Protein AF-A0A1E5R1V7-F1 (afdb_monomer)

Foldseek 3Di:
DDPCQPDDPLRLLVQCLQAQQAFDEPPDDQCQQLHEEEEEAADLVALPLSLLLQLLLVLLRRSYYEYEYAPPSPCSQVVSCVVDVRYRYHNCLLPQDDDLCVPPVRHQAYEPARHRDDLVVDPDNVSNCSNVVSVLVNLVVCQVVLRAYEYEHVSLCLCQPNPVRVVSSLVSQQVRLLRYEYEAEPVSVVSNCVRPVVNQLRGAQHWYFYDDQKTKIWGGHNDNPPPDPDDIDIDIQPPGQPFPDDADNLSSSLRSQLRSSSSSVSSLVVLVVVVVVVVVDDPDDPDDDPPPSDRRPPSGDHDDDSSVSNSSSSNVSVQLLSQLSNVLCVVQPHNRHSVSSSVSSNVSSCVSNPNSHDDD

InterPro domains:
  IPR000631 ATP/ADP-dependent (S)-NAD(P)H-hydrate dehydratase [MF_01965] (13-354)
  IPR000631 ATP/ADP-dependent (S)-NAD(P)H-hydrate dehydratase [PF01256] (37-264)
  IPR000631 ATP/ADP-dependent (S)-NAD(P)H-hydrate dehydratase [PS51383] (13-352)
  IPR000631 ATP/ADP-dependent (S)-NAD(P)H-hydrate dehydratase [cd01171] (43-265)
  IPR017953 Carbohydrate kinase, predicted, conserved site [PS01050] (248-258)
  IPR029056 Ribokinase-like [G3DSA:3.40.1190.20] (14-352)
  IPR029056 Ribokinase-like [SSF53613] (18-265)

Secondary structure (DSSP, 8-state):
--GGGGS-HHHHHHHHHTTTSPPB-TTPPTTTSS-EEEEE--BTTBSHHHHHHHHHHHHHT-SEEEEEE-SSSTTHHHHHHHH-TT-EEEE-TT-TT--THHHHTT-SEEEE-TT---GGGSS-HHHHHHHHHHHHHHHHHHHHTT-EEEE-THHHHHHHT-TTTHHHHHHHHHHHGGGEEE--BHHHHHHHHHH-TTHHHHSTT-EEEEBSSSEEEEEPPS---TT--PPPEEEEE-PPP------TTHHHHHHHHHHHHHHHHHHHHHHHHHHHHTTSS-SS-----------SSTTPPPPSSHHHHHHHHHHHHHHHHHHHHHHHHHHHGGG--HHHHHHTHHHHHHHHH---B---

Mean predicted aligned error: 6.09 Å

Organism: NCBI:txid56408

Nearest PDB structures (foldseek):
  6efw-assembly1_A  TM=7.977E-01  e=7.289E-22  Cryptococcus neoformans H99
  6efx-assembly1_A  TM=8.093E-01  e=2.024E-21  Cryptococcus neoformans H99
  1eq2-assembly1_C  TM=5.558E-01  e=6.939E-01  Escherichia coli
  1eq2-assembly1_A  TM=5.502E-01  e=6.266E-01  Escherichia coli
  1eq2-assembly2_J  TM=5.589E-01  e=1.099E+00  Escherichia coli

Structure (mmCIF, N/CA/C/O backbone):
data_AF-A0A1E5R1V7-F1
#
_entry.id   AF-A0A1E5R1V7-F1
#
loop_
_atom_site.group_PDB
_atom_site.id
_atom_site.type_symbol
_atom_site.label_atom_id
_atom_site.label_alt_id
_atom_site.label_comp_id
_atom_site.label_asym_id
_atom_site.label_entity_id
_atom_site.label_seq_id
_atom_site.pdbx_PDB_ins_code
_atom_site.Cartn_x
_atom_site.Cartn_y
_atom_site.Cartn_z
_atom_site.occupancy
_atom_site.B_iso_or_equiv
_atom_site.auth_seq_id
_atom_site.auth_comp_id
_atom_site.auth_asym_id
_atom_site.auth_atom_id
_atom_site.pdbx_PDB_model_num
ATOM 1 N N . MET A 1 1 ? -0.284 -0.118 24.662 1.00 49.88 1 MET A N 1
ATOM 2 C CA . MET A 1 1 ? -0.895 -1.155 23.793 1.00 49.88 1 MET A CA 1
ATOM 3 C C . MET A 1 1 ? -1.990 -0.503 22.969 1.00 49.88 1 MET A C 1
ATOM 5 O O . MET A 1 1 ? -2.669 0.361 23.509 1.00 49.88 1 MET A O 1
ATOM 9 N N . SER A 1 2 ? -2.154 -0.883 21.697 1.00 63.72 2 SER A N 1
ATOM 10 C CA . SER A 1 2 ? -3.246 -0.357 20.864 1.00 63.72 2 SER A CA 1
ATOM 11 C C . SER A 1 2 ? -4.613 -0.671 21.481 1.00 63.72 2 SER A C 1
ATOM 13 O O . SER A 1 2 ? -4.783 -1.751 22.047 1.00 63.72 2 SER A O 1
ATOM 15 N N . ARG A 1 3 ? -5.610 0.215 21.335 1.00 76.06 3 ARG A N 1
ATOM 16 C CA . ARG A 1 3 ? -7.016 -0.093 21.675 1.00 76.06 3 ARG A CA 1
ATOM 17 C C . ARG A 1 3 ? -7.468 -1.405 21.025 1.00 76.06 3 ARG A C 1
ATOM 19 O O . ARG A 1 3 ? -8.181 -2.190 21.649 1.00 76.06 3 ARG A O 1
ATOM 26 N N . PHE A 1 4 ? -6.994 -1.661 19.806 1.00 84.00 4 PHE A N 1
ATOM 27 C CA . PHE A 1 4 ? -7.286 -2.874 19.052 1.00 84.00 4 PHE A CA 1
ATOM 28 C C . PHE A 1 4 ? -6.710 -4.151 19.661 1.00 84.00 4 PHE A C 1
ATOM 30 O O . PHE A 1 4 ? -7.238 -5.220 19.393 1.00 84.00 4 PHE A O 1
ATOM 37 N N . ALA A 1 5 ? -5.706 -4.063 20.539 1.00 80.19 5 ALA A N 1
ATOM 38 C CA . ALA A 1 5 ? -5.134 -5.235 21.206 1.00 80.19 5 ALA A CA 1
ATOM 39 C C . ALA A 1 5 ? -6.123 -5.937 22.158 1.00 80.19 5 ALA A C 1
ATOM 41 O O . ALA A 1 5 ? -5.870 -7.059 22.580 1.00 80.19 5 ALA A O 1
ATOM 42 N N . LYS A 1 6 ? -7.235 -5.277 22.513 1.00 87.62 6 LYS A N 1
ATOM 43 C CA . LYS A 1 6 ? -8.315 -5.865 23.320 1.00 87.62 6 LYS A CA 1
ATOM 44 C C . LYS A 1 6 ? -9.310 -6.679 22.493 1.00 87.62 6 LYS A C 1
ATOM 46 O O . LYS A 1 6 ? -10.077 -7.435 23.075 1.00 87.62 6 LYS A O 1
ATOM 51 N N . TYR A 1 7 ? -9.328 -6.485 21.177 1.00 90.75 7 TYR A N 1
ATOM 52 C CA . TYR A 1 7 ? -10.252 -7.165 20.283 1.00 90.75 7 TYR A CA 1
ATOM 53 C C . TYR A 1 7 ? -9.644 -8.490 19.826 1.00 90.75 7 TYR A C 1
ATOM 55 O O . TYR A 1 7 ? -8.456 -8.587 19.514 1.00 90.75 7 TYR A O 1
ATOM 63 N N . THR A 1 8 ? -10.481 -9.513 19.761 1.00 94.25 8 THR A N 1
ATOM 64 C CA . THR A 1 8 ? -10.161 -10.779 19.110 1.00 94.25 8 THR A CA 1
ATOM 65 C C . THR A 1 8 ? -10.054 -10.597 17.597 1.00 94.25 8 THR A C 1
ATOM 67 O O . THR A 1 8 ? -10.547 -9.624 17.022 1.00 94.25 8 THR A O 1
ATOM 70 N N . HIS A 1 9 ? -9.451 -11.581 16.927 1.00 94.38 9 HIS A N 1
ATOM 71 C CA . HIS A 1 9 ? -9.381 -11.616 15.468 1.00 94.38 9 HIS A CA 1
ATOM 72 C C . HIS A 1 9 ? -10.759 -11.416 14.812 1.00 94.38 9 HIS A C 1
ATOM 74 O O . HIS A 1 9 ? -10.921 -10.545 13.958 1.00 94.38 9 HIS A O 1
ATOM 80 N N . LEU A 1 10 ? -11.767 -12.172 15.262 1.00 94.44 10 LEU A N 1
ATOM 81 C CA . LEU A 1 10 ? -13.121 -12.107 14.712 1.00 94.44 10 LEU A CA 1
ATOM 82 C C . LEU A 1 10 ? -13.758 -10.727 14.916 1.00 94.44 10 LEU A C 1
ATOM 84 O O . LEU A 1 10 ? -14.391 -10.204 14.001 1.00 94.44 10 LEU A O 1
ATOM 88 N N . GLU A 1 11 ? -13.569 -10.112 16.084 1.00 95.44 11 GLU A N 1
ATOM 89 C CA . GLU A 1 11 ? -14.118 -8.780 16.347 1.00 95.44 11 GLU A CA 1
ATOM 90 C C . GLU A 1 11 ? -13.446 -7.696 15.495 1.00 95.44 11 GLU A C 1
ATOM 92 O O . GLU A 1 11 ? -14.125 -6.763 15.070 1.00 95.44 11 GLU A O 1
ATOM 97 N N . LEU A 1 12 ? -12.146 -7.817 15.194 1.00 95.88 12 LEU A N 1
ATOM 98 C CA . LEU A 1 12 ? -11.458 -6.908 14.269 1.00 95.88 12 LEU A CA 1
ATOM 99 C C . LEU A 1 12 ? -12.007 -7.036 12.843 1.00 95.88 12 LEU A C 1
ATOM 101 O O . LEU A 1 12 ? -12.276 -6.020 12.203 1.00 95.88 12 LEU A O 1
ATOM 105 N N . ILE A 1 13 ? -12.240 -8.261 12.361 1.00 96.06 13 ILE A N 1
ATOM 106 C CA . ILE A 1 13 ? -12.860 -8.493 11.047 1.00 96.06 13 ILE A CA 1
ATOM 107 C C . ILE A 1 13 ? -14.276 -7.903 10.998 1.00 96.06 13 ILE A C 1
ATOM 109 O O . ILE A 1 13 ? -14.590 -7.128 10.095 1.00 96.06 13 ILE A O 1
ATOM 113 N N . GLN A 1 14 ? -15.114 -8.181 12.000 1.00 94.69 14 GLN A N 1
ATOM 114 C CA . GLN A 1 14 ? -16.471 -7.626 12.077 1.00 94.69 14 GLN A CA 1
ATOM 115 C C . GLN A 1 14 ? -16.476 -6.098 12.185 1.00 94.69 14 GLN A C 1
ATOM 117 O O . GLN A 1 14 ? -17.352 -5.432 11.628 1.00 94.69 14 GLN A O 1
ATOM 122 N N . LEU A 1 15 ? -15.510 -5.524 12.905 1.00 95.44 15 LEU A N 1
ATOM 123 C CA . LEU A 1 15 ? -15.355 -4.080 12.991 1.00 95.44 15 LEU A CA 1
ATOM 124 C C . LEU A 1 15 ? -15.005 -3.496 11.625 1.00 95.44 15 LEU A C 1
ATOM 126 O O . LEU A 1 15 ? -15.635 -2.523 11.223 1.00 95.44 15 LEU A O 1
ATOM 130 N N . ALA A 1 16 ? -14.066 -4.096 10.892 1.00 95.75 16 ALA A N 1
ATOM 131 C CA . ALA A 1 16 ? -13.691 -3.646 9.555 1.00 95.75 16 ALA A CA 1
ATOM 132 C C . ALA A 1 16 ? -14.864 -3.720 8.571 1.00 95.75 16 ALA A C 1
ATOM 134 O O . ALA A 1 16 ? -15.112 -2.756 7.847 1.00 95.75 16 ALA A O 1
ATOM 135 N N . GLN A 1 17 ? -15.634 -4.811 8.606 1.00 94.38 17 GLN A N 1
ATOM 136 C CA . GLN A 1 17 ? -16.826 -4.984 7.774 1.00 94.38 17 GLN A CA 1
ATOM 137 C C . GLN A 1 17 ? -17.870 -3.881 8.002 1.00 94.38 17 GLN A C 1
ATOM 139 O O . GLN A 1 17 ? -18.536 -3.462 7.068 1.00 94.38 17 GLN A O 1
ATOM 144 N N . LYS A 1 18 ? -18.001 -3.384 9.238 1.00 93.44 18 LYS A N 1
ATOM 145 C CA . LYS A 1 18 ? -18.970 -2.335 9.600 1.00 93.44 18 LYS A CA 1
ATOM 146 C C . LYS A 1 18 ? -18.443 -0.905 9.442 1.00 93.44 18 LYS A C 1
ATOM 148 O O . LYS A 1 18 ? -19.199 0.027 9.699 1.00 93.44 18 LYS A O 1
ATOM 153 N N . THR A 1 19 ? -17.161 -0.721 9.123 1.00 93.31 19 THR A N 1
ATOM 154 C CA . THR A 1 19 ? -16.492 0.597 9.176 1.00 93.31 19 THR A CA 1
ATOM 155 C C . THR A 1 19 ? -15.772 0.979 7.885 1.00 93.31 19 THR A C 1
ATOM 157 O O . THR A 1 19 ? -15.782 2.151 7.527 1.00 93.31 19 THR A O 1
ATOM 160 N N . ILE A 1 20 ? -15.119 0.027 7.208 1.00 94.25 20 ILE A N 1
ATOM 161 C CA . ILE A 1 20 ? -14.172 0.304 6.114 1.00 94.25 20 ILE A CA 1
ATOM 162 C C . ILE A 1 20 ? -14.543 -0.422 4.825 1.00 94.25 20 ILE A C 1
ATOM 164 O O . ILE A 1 20 ? -14.290 0.122 3.757 1.00 94.25 20 ILE A O 1
ATOM 168 N N . ILE A 1 21 ? -15.092 -1.638 4.906 1.00 94.31 21 ILE A N 1
ATOM 169 C CA . ILE A 1 21 ? -15.404 -2.440 3.717 1.00 94.31 21 ILE A CA 1
ATOM 170 C C . ILE A 1 21 ? -16.704 -1.928 3.087 1.00 94.31 21 ILE A C 1
ATOM 172 O O . ILE A 1 21 ? -17.766 -2.192 3.650 1.00 94.31 21 ILE A O 1
ATOM 176 N N . PRO A 1 22 ? -16.658 -1.206 1.952 1.00 89.38 22 PRO A N 1
ATOM 177 C CA . PRO A 1 22 ? -17.865 -0.636 1.380 1.00 89.38 22 PRO A CA 1
ATOM 178 C C . PRO A 1 22 ? -18.803 -1.751 0.893 1.00 89.38 22 PRO A C 1
ATOM 180 O O . PRO A 1 22 ? -18.335 -2.749 0.331 1.00 89.38 22 PRO A O 1
ATOM 183 N N . PRO A 1 23 ? -20.124 -1.597 1.073 1.00 88.88 23 PRO A N 1
ATOM 184 C CA . PRO A 1 23 ? -21.071 -2.554 0.541 1.00 88.88 23 PRO A CA 1
ATOM 185 C C . PRO A 1 23 ? -21.172 -2.439 -0.980 1.00 88.88 23 PRO A C 1
ATOM 187 O O . PRO A 1 23 ? -21.057 -1.352 -1.556 1.00 88.88 23 PRO A O 1
ATOM 190 N N . LEU A 1 24 ? -21.450 -3.564 -1.634 1.00 88.00 24 LEU A N 1
ATOM 191 C CA . LEU A 1 24 ? -21.836 -3.572 -3.041 1.00 88.00 24 LEU A CA 1
ATOM 192 C C . LEU A 1 24 ? -23.320 -3.210 -3.136 1.00 88.00 24 LEU A C 1
ATOM 194 O O . LEU A 1 24 ? -24.162 -3.864 -2.526 1.00 88.00 24 LEU A O 1
ATOM 198 N N . SER A 1 25 ? -23.633 -2.155 -3.885 1.00 87.44 25 SER A N 1
ATOM 199 C CA . SER A 1 25 ? -24.985 -1.599 -3.988 1.00 87.44 25 SER A CA 1
ATOM 200 C C . SER A 1 25 ? -25.206 -1.029 -5.386 1.00 87.44 25 SER A C 1
ATOM 202 O O . SER A 1 25 ? -24.310 -0.386 -5.939 1.00 87.44 25 SER A O 1
ATOM 204 N N . SER A 1 26 ? -26.407 -1.213 -5.938 1.00 85.69 26 SER A N 1
ATOM 205 C CA . SER A 1 26 ? -26.841 -0.644 -7.229 1.00 85.69 26 SER A CA 1
ATOM 206 C C . SER A 1 26 ? -26.817 0.893 -7.241 1.00 85.69 26 SER A C 1
ATOM 208 O O . SER A 1 26 ? -26.775 1.520 -8.299 1.00 85.69 26 SER A O 1
ATOM 210 N N . ARG A 1 27 ? -26.806 1.499 -6.048 1.00 86.12 27 ARG A N 1
ATOM 211 C CA . ARG A 1 27 ? -26.793 2.945 -5.806 1.00 86.12 27 ARG A CA 1
ATOM 212 C C . ARG A 1 27 ? -25.459 3.614 -6.125 1.00 86.12 27 ARG A C 1
ATOM 214 O O . ARG A 1 27 ? -25.426 4.823 -6.352 1.00 86.12 27 ARG A O 1
ATOM 221 N N . TYR A 1 28 ? -24.361 2.860 -6.119 1.00 86.88 28 TYR A N 1
ATOM 222 C CA . TYR A 1 28 ? -23.028 3.418 -6.315 1.00 86.88 28 TYR A CA 1
ATOM 223 C C . TYR A 1 28 ? -22.569 3.292 -7.765 1.00 86.88 28 TYR A C 1
ATOM 225 O O . TYR A 1 28 ? -22.773 2.272 -8.420 1.00 86.88 28 TYR A O 1
ATOM 233 N N . HIS A 1 29 ? -21.898 4.330 -8.262 1.00 86.25 29 HIS A N 1
ATOM 234 C CA . HIS A 1 29 ? -21.271 4.306 -9.581 1.00 86.25 29 HIS A CA 1
ATOM 235 C C . HIS A 1 29 ? -19.759 4.072 -9.492 1.00 86.25 29 HIS A C 1
ATOM 237 O O . HIS A 1 29 ? -19.126 4.186 -8.442 1.00 86.25 29 HIS A O 1
ATOM 243 N N . LYS A 1 30 ? -19.162 3.767 -10.646 1.00 87.31 30 LYS A N 1
ATOM 244 C CA . LYS A 1 30 ? -17.741 3.451 -10.788 1.00 87.31 30 LYS A CA 1
ATOM 245 C C . LYS A 1 30 ? -16.828 4.527 -10.182 1.00 87.31 30 LYS A C 1
ATOM 247 O O . LYS A 1 30 ? -16.820 5.683 -10.611 1.00 87.31 30 LYS A O 1
ATOM 252 N N . GLY A 1 31 ? -15.983 4.113 -9.245 1.00 83.62 31 GLY A N 1
ATOM 253 C CA . GLY A 1 31 ? -15.013 4.955 -8.554 1.00 83.62 31 GLY A CA 1
ATOM 254 C C . GLY A 1 31 ? -15.589 5.735 -7.373 1.00 83.62 31 GLY A C 1
ATOM 255 O O . GLY A 1 31 ? -14.849 6.534 -6.802 1.00 83.62 31 GLY A O 1
ATOM 256 N N . GLN A 1 32 ? -16.865 5.534 -7.020 1.00 84.94 32 GLN A N 1
ATOM 257 C CA . GLN A 1 32 ? -17.514 6.210 -5.894 1.00 84.94 32 GLN A CA 1
ATOM 258 C C . GLN A 1 32 ? -17.185 5.544 -4.556 1.00 84.94 32 GLN A C 1
ATOM 260 O O . GLN A 1 32 ? -16.818 6.249 -3.624 1.00 84.94 32 GLN A O 1
ATOM 265 N N . VAL A 1 33 ? -17.296 4.212 -4.462 1.00 85.44 33 VAL A N 1
ATOM 266 C CA . VAL A 1 33 ? -17.058 3.460 -3.211 1.00 85.44 33 VAL A CA 1
ATOM 267 C C . VAL A 1 33 ? -15.900 2.477 -3.311 1.00 85.44 33 VAL A C 1
ATOM 269 O O . VAL A 1 33 ? -15.092 2.421 -2.390 1.00 85.44 33 VAL A O 1
ATOM 272 N N . GLY A 1 34 ? -15.738 1.781 -4.444 1.00 86.19 34 GLY A N 1
ATOM 273 C CA . GLY A 1 34 ? -14.578 0.916 -4.685 1.00 86.19 34 GLY A CA 1
ATOM 274 C C . GLY A 1 34 ? -13.292 1.719 -4.899 1.00 86.19 34 GLY A C 1
ATOM 275 O O . GLY A 1 34 ? -12.183 1.201 -4.785 1.00 86.19 34 GLY A O 1
ATOM 276 N N . GLY A 1 35 ? -13.420 3.023 -5.139 1.00 92.94 35 GLY A N 1
ATOM 277 C CA . GLY A 1 35 ? -12.314 3.964 -5.138 1.00 92.94 35 GLY A CA 1
ATOM 278 C C . GLY A 1 35 ? -11.383 3.841 -6.335 1.00 92.94 35 GLY A C 1
ATOM 279 O O . GLY A 1 35 ? -11.650 3.168 -7.326 1.00 92.94 35 GLY A O 1
ATOM 280 N N . ARG A 1 36 ? -10.283 4.587 -6.264 1.00 97.75 36 ARG A N 1
ATOM 281 C CA . ARG A 1 36 ? -9.349 4.783 -7.372 1.00 97.75 36 ARG A CA 1
ATOM 282 C C . ARG A 1 36 ? -7.946 4.790 -6.798 1.00 97.75 36 ARG A C 1
ATOM 284 O O . ARG A 1 36 ? -7.655 5.649 -5.963 1.00 97.75 36 ARG A O 1
ATOM 291 N N . VAL A 1 37 ? -7.119 3.845 -7.219 1.00 98.56 37 VAL A N 1
ATOM 292 C CA . VAL A 1 37 ? -5.767 3.653 -6.684 1.00 98.56 37 VAL A CA 1
ATOM 293 C C . VAL A 1 37 ? -4.746 3.885 -7.789 1.00 98.56 37 VAL A C 1
ATOM 295 O O . VAL A 1 37 ? -4.955 3.471 -8.928 1.00 98.56 37 VAL A O 1
ATOM 298 N N . CYS A 1 38 ? -3.640 4.552 -7.470 1.00 98.62 38 CYS A N 1
ATOM 299 C CA . CYS A 1 38 ? -2.524 4.736 -8.397 1.00 98.62 38 CYS A CA 1
ATOM 300 C C . CYS A 1 38 ? -1.272 4.027 -7.877 1.00 98.62 38 CYS A C 1
ATOM 302 O O . CYS A 1 38 ? -0.895 4.202 -6.724 1.00 98.62 38 CYS A O 1
ATOM 304 N N . VAL A 1 39 ? -0.603 3.246 -8.718 1.00 98.75 39 VAL A N 1
ATOM 305 C CA . VAL A 1 39 ? 0.693 2.637 -8.408 1.00 98.75 39 VAL A CA 1
ATOM 306 C C . VAL A 1 39 ? 1.779 3.378 -9.172 1.00 98.75 39 VAL A C 1
ATOM 308 O O . VAL A 1 39 ? 1.754 3.424 -10.396 1.00 98.75 39 VAL A O 1
ATOM 311 N N . VAL A 1 40 ? 2.740 3.945 -8.449 1.00 98.38 40 VAL A N 1
ATOM 312 C CA . VAL A 1 40 ? 3.906 4.647 -8.987 1.00 98.38 40 VAL A CA 1
ATOM 313 C C . VAL A 1 40 ? 5.128 3.763 -8.806 1.00 98.38 40 VAL A C 1
ATOM 315 O O . VAL A 1 40 ? 5.575 3.491 -7.686 1.00 98.38 40 VAL A O 1
ATOM 318 N N . GLY A 1 41 ? 5.681 3.309 -9.920 1.00 95.69 41 GLY A N 1
ATOM 319 C CA . GLY A 1 41 ? 6.810 2.400 -9.906 1.00 95.69 41 GLY A CA 1
ATOM 320 C C . GLY A 1 41 ? 7.163 1.916 -11.298 1.00 95.69 41 GLY A C 1
ATOM 321 O O . GLY A 1 41 ? 6.795 2.515 -12.306 1.00 95.69 41 GLY A O 1
ATOM 322 N N . GLY A 1 42 ? 7.876 0.803 -11.343 1.00 92.75 42 GLY A N 1
ATOM 323 C CA . GLY A 1 42 ? 8.426 0.281 -12.579 1.00 92.75 42 GLY A CA 1
ATOM 324 C C . GLY A 1 42 ? 9.659 1.033 -13.061 1.00 92.75 42 GLY A C 1
ATOM 325 O O . GLY A 1 42 ? 9.772 2.256 -12.983 1.00 92.75 42 GLY A O 1
ATOM 326 N N . SER A 1 43 ? 10.588 0.240 -13.567 1.00 89.31 43 SER A N 1
ATOM 327 C CA . SER A 1 43 ? 11.855 0.671 -14.137 1.00 89.31 43 SER A CA 1
ATOM 328 C C . SER A 1 43 ? 12.234 -0.297 -15.248 1.00 89.31 43 SER A C 1
ATOM 330 O O . SER A 1 43 ? 11.653 -1.384 -15.353 1.00 89.31 43 SER A O 1
ATOM 332 N N . PHE A 1 44 ? 13.265 0.040 -16.017 1.00 82.06 44 PHE A N 1
ATOM 333 C CA . PHE A 1 44 ? 13.812 -0.827 -17.060 1.00 82.06 44 PHE A CA 1
ATOM 334 C C . PHE A 1 44 ? 14.037 -2.280 -16.600 1.00 82.06 44 PHE A C 1
ATOM 336 O O . PHE A 1 44 ? 13.773 -3.220 -17.344 1.00 82.06 44 PHE A O 1
ATOM 343 N N . LYS A 1 45 ? 14.494 -2.481 -15.355 1.00 83.44 45 LYS A N 1
ATOM 344 C CA . LYS A 1 45 ? 14.788 -3.818 -14.808 1.00 83.44 45 LYS A CA 1
ATOM 345 C C . LYS A 1 45 ? 13.574 -4.504 -14.176 1.00 83.44 45 LYS A C 1
ATOM 347 O O . LYS A 1 45 ? 13.577 -5.726 -14.040 1.00 83.44 45 LYS A O 1
ATOM 352 N N . PHE A 1 46 ? 12.559 -3.749 -13.752 1.00 89.06 46 PHE A N 1
ATOM 353 C CA . PHE A 1 46 ? 11.510 -4.251 -12.864 1.00 89.06 46 PHE A CA 1
ATOM 354 C C . PHE A 1 46 ? 10.107 -3.892 -13.365 1.00 89.06 46 PHE A C 1
ATOM 356 O O . PHE A 1 46 ? 9.485 -2.944 -12.896 1.00 89.06 46 PHE A O 1
ATOM 363 N N . CYS A 1 47 ? 9.567 -4.705 -14.276 1.00 91.44 47 CYS A N 1
ATOM 364 C CA . CYS A 1 47 ? 8.179 -4.587 -14.743 1.00 91.44 47 CYS A CA 1
ATOM 365 C C . CYS A 1 47 ? 7.177 -5.427 -13.924 1.00 91.44 47 CYS A C 1
ATOM 367 O O . CYS A 1 47 ? 6.000 -5.090 -13.854 1.00 91.44 47 CYS A O 1
ATOM 369 N N . GLY A 1 48 ? 7.626 -6.512 -13.280 1.00 95.06 48 GLY A N 1
ATOM 370 C CA . GLY A 1 48 ? 6.739 -7.430 -12.553 1.00 95.06 48 GLY A CA 1
ATOM 371 C C . GLY A 1 48 ? 6.172 -6.847 -11.256 1.00 95.06 48 GLY A C 1
ATOM 372 O O . GLY A 1 48 ? 4.969 -6.911 -11.031 1.00 95.06 48 GLY A O 1
ATOM 373 N N . ALA A 1 49 ? 7.022 -6.241 -10.423 1.00 96.88 49 ALA A N 1
ATOM 374 C CA . ALA A 1 49 ? 6.623 -5.665 -9.134 1.00 96.88 49 ALA A CA 1
ATOM 375 C C . ALA A 1 49 ? 5.481 -4.626 -9.231 1.00 96.88 49 ALA A C 1
ATOM 377 O O . ALA A 1 49 ? 4.458 -4.815 -8.566 1.00 96.88 49 ALA A O 1
ATOM 378 N N . PRO A 1 50 ? 5.564 -3.577 -10.084 1.00 97.31 50 PRO A N 1
ATOM 379 C CA . PRO A 1 50 ? 4.461 -2.621 -10.217 1.00 97.31 50 PRO A CA 1
ATOM 380 C C . PRO A 1 50 ? 3.187 -3.276 -10.764 1.00 97.31 50 PRO A C 1
ATOM 382 O O . PRO A 1 50 ? 2.092 -2.908 -10.342 1.00 97.31 50 PRO A O 1
ATOM 385 N N . PHE A 1 51 ? 3.308 -4.276 -11.648 1.00 97.75 51 PHE A N 1
ATOM 386 C CA . PHE A 1 51 ? 2.159 -5.041 -12.129 1.00 97.75 51 PHE A CA 1
ATOM 387 C C . PHE A 1 51 ? 1.485 -5.823 -10.999 1.00 97.75 51 PHE A C 1
ATOM 389 O O . PHE A 1 51 ? 0.271 -5.738 -10.866 1.00 97.75 51 PHE A O 1
ATOM 396 N N . PHE A 1 52 ? 2.228 -6.557 -10.166 1.00 98.31 52 PHE A N 1
ATOM 397 C CA . PHE A 1 52 ? 1.626 -7.347 -9.086 1.00 98.31 52 PHE A CA 1
ATOM 398 C C . PHE A 1 52 ? 0.930 -6.476 -8.040 1.00 98.31 52 PHE A C 1
ATOM 400 O O . PHE A 1 52 ? -0.160 -6.837 -7.589 1.00 98.31 52 PHE A O 1
ATOM 407 N N . ALA A 1 53 ? 1.500 -5.311 -7.718 1.00 98.56 53 ALA A N 1
ATOM 408 C CA . ALA A 1 53 ? 0.858 -4.334 -6.845 1.00 98.56 53 ALA A CA 1
ATOM 409 C C . ALA A 1 53 ? -0.443 -3.792 -7.459 1.00 98.56 53 ALA A C 1
ATOM 411 O O . ALA A 1 53 ? -1.484 -3.819 -6.806 1.00 98.56 53 ALA A O 1
ATOM 412 N N . ALA A 1 54 ? -0.411 -3.370 -8.726 1.00 98.38 54 ALA A N 1
ATOM 413 C CA . ALA A 1 54 ? -1.585 -2.848 -9.429 1.00 98.38 54 ALA A CA 1
ATOM 414 C C . ALA A 1 54 ? -2.647 -3.930 -9.709 1.00 98.38 54 ALA A C 1
ATOM 416 O O . ALA A 1 54 ? -3.844 -3.679 -9.690 1.00 98.38 54 ALA A O 1
ATOM 417 N N . ASN A 1 55 ? -2.242 -5.173 -9.941 1.00 98.25 55 ASN A N 1
ATOM 418 C CA . ASN A 1 55 ? -3.181 -6.274 -10.107 1.00 98.25 55 ASN A CA 1
ATOM 419 C C . ASN A 1 55 ? -3.856 -6.631 -8.776 1.00 98.25 55 ASN A C 1
ATOM 421 O O . ASN A 1 55 ? -5.050 -6.916 -8.739 1.00 98.25 55 ASN A O 1
ATOM 425 N N . ALA A 1 56 ? -3.111 -6.564 -7.669 1.00 98.44 56 ALA A N 1
ATOM 426 C CA . ALA A 1 56 ? -3.660 -6.791 -6.340 1.00 98.44 56 ALA A CA 1
ATOM 427 C C . ALA A 1 56 ? -4.721 -5.753 -5.960 1.00 98.44 56 ALA A C 1
ATOM 429 O O . ALA A 1 56 ? -5.706 -6.132 -5.338 1.00 98.44 56 ALA A O 1
ATOM 430 N N . THR A 1 57 ? -4.579 -4.483 -6.364 1.00 98.38 57 THR A N 1
ATOM 431 C CA . THR A 1 57 ? -5.596 -3.460 -6.064 1.00 98.38 57 THR A CA 1
ATOM 432 C C . THR A 1 57 ? -6.944 -3.790 -6.701 1.00 98.38 57 THR A C 1
ATOM 434 O O . THR A 1 57 ? -7.978 -3.728 -6.039 1.00 98.38 57 THR A O 1
ATOM 437 N N . MET A 1 58 ? -6.940 -4.205 -7.971 1.00 97.12 58 MET A N 1
ATOM 438 C CA . MET A 1 58 ? -8.154 -4.612 -8.684 1.00 97.12 58 MET A CA 1
ATOM 439 C C . MET A 1 58 ? -8.772 -5.865 -8.059 1.00 97.12 58 MET A C 1
ATOM 441 O O . MET A 1 58 ? -9.969 -5.897 -7.797 1.00 97.12 58 MET A O 1
ATOM 445 N N . LEU A 1 59 ? -7.952 -6.881 -7.769 1.00 97.38 59 LEU A N 1
ATOM 446 C CA . LEU A 1 59 ? -8.414 -8.148 -7.191 1.00 97.38 59 LEU A CA 1
ATOM 447 C C . LEU A 1 59 ? -8.937 -8.003 -5.757 1.00 97.38 59 LEU A C 1
ATOM 449 O O . LEU A 1 59 ? -9.767 -8.805 -5.337 1.00 97.38 59 LEU A O 1
ATOM 453 N N . TYR A 1 60 ? -8.463 -6.998 -5.019 1.00 97.44 60 TYR A N 1
ATOM 454 C CA . TYR A 1 60 ? -8.959 -6.665 -3.684 1.00 97.44 60 TYR A CA 1
ATOM 455 C C . TYR A 1 60 ? -10.272 -5.866 -3.712 1.00 97.44 60 TYR A C 1
ATOM 457 O O . TYR A 1 60 ? -10.965 -5.813 -2.702 1.00 97.44 60 TYR A O 1
ATOM 465 N N . GLY A 1 61 ? -10.625 -5.253 -4.851 1.00 95.31 61 GLY A N 1
ATOM 466 C CA . GLY A 1 61 ? -11.901 -4.553 -5.035 1.00 95.31 61 GLY A CA 1
ATOM 467 C C . GLY A 1 61 ? -11.800 -3.065 -5.381 1.00 95.31 61 GLY A C 1
ATOM 468 O O . GLY A 1 61 ? -12.757 -2.329 -5.152 1.00 95.31 61 GLY A O 1
ATOM 469 N N . SER A 1 62 ? -10.666 -2.585 -5.905 1.00 96.94 62 SER A N 1
ATOM 470 C CA . SER A 1 62 ? -10.601 -1.223 -6.446 1.00 96.94 62 SER A CA 1
ATOM 471 C C . SER A 1 62 ? -11.346 -1.105 -7.780 1.00 96.94 62 SER A C 1
ATOM 473 O O . SER A 1 62 ? -11.082 -1.882 -8.697 1.00 96.94 62 SER A O 1
ATOM 475 N N . ASP A 1 63 ? -12.200 -0.084 -7.936 1.00 96.62 63 ASP A N 1
ATOM 476 C CA . ASP A 1 63 ? -12.950 0.139 -9.188 1.00 96.62 63 ASP A CA 1
ATOM 477 C C . ASP A 1 63 ? -12.046 0.553 -10.358 1.00 96.62 63 ASP A C 1
ATOM 479 O O . ASP A 1 63 ? -12.340 0.284 -11.527 1.00 96.62 63 ASP A O 1
ATOM 483 N N . LEU A 1 64 ? -10.980 1.299 -10.055 1.00 96.81 64 LEU A N 1
ATOM 484 C CA . LEU A 1 64 ? -10.077 1.881 -11.038 1.00 96.81 64 LEU A CA 1
ATOM 485 C C . LEU A 1 64 ? -8.645 1.854 -10.529 1.00 96.81 64 LEU A C 1
ATOM 487 O O . LEU A 1 64 ? -8.334 2.419 -9.483 1.00 96.81 64 LEU A O 1
ATOM 491 N N . THR A 1 65 ? -7.761 1.264 -11.327 1.00 97.69 65 THR A N 1
ATOM 492 C CA . THR A 1 65 ? -6.334 1.217 -11.024 1.00 97.69 65 THR A CA 1
ATOM 493 C C . THR A 1 65 ? -5.523 1.885 -12.123 1.00 97.69 65 THR A C 1
ATOM 495 O O . THR A 1 65 ? -5.598 1.515 -13.297 1.00 97.69 65 THR A O 1
ATOM 498 N N . TYR A 1 66 ? -4.731 2.869 -11.714 1.00 97.75 66 TYR A N 1
ATOM 499 C CA . TYR A 1 66 ? -3.747 3.551 -12.541 1.00 97.75 66 TYR A CA 1
ATOM 500 C C . TYR A 1 66 ? -2.356 3.009 -12.227 1.00 97.75 66 TYR A C 1
ATOM 502 O O . TYR A 1 66 ? -2.049 2.709 -11.074 1.00 97.75 66 TYR A O 1
ATOM 510 N N . LEU A 1 67 ? -1.498 2.919 -13.238 1.00 97.69 67 LEU A N 1
ATOM 511 C CA . LEU A 1 67 ? -0.091 2.572 -13.069 1.00 97.69 67 LEU A CA 1
ATOM 512 C C . LEU A 1 67 ? 0.754 3.642 -13.754 1.00 97.69 67 LEU A C 1
ATOM 514 O O . LEU A 1 67 ? 0.759 3.744 -14.978 1.00 97.69 67 LEU A O 1
ATOM 518 N N . VAL A 1 68 ? 1.450 4.449 -12.962 1.00 96.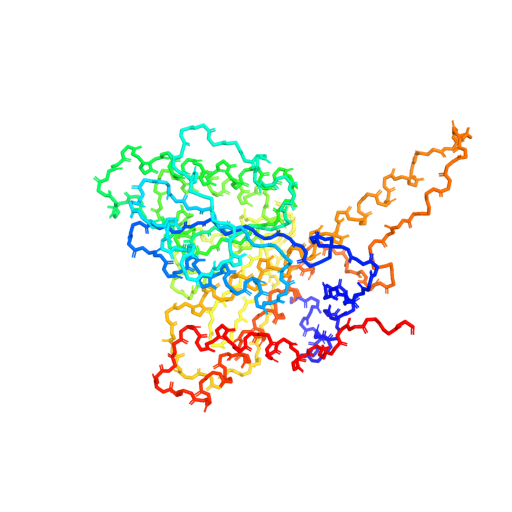81 68 VAL A N 1
ATOM 519 C CA . VAL A 1 68 ? 2.388 5.461 -13.439 1.00 96.81 68 VAL A CA 1
ATOM 520 C C . VAL A 1 68 ? 3.788 4.870 -13.460 1.00 96.81 68 VAL A C 1
ATOM 522 O O . VAL A 1 68 ? 4.315 4.464 -12.423 1.00 96.81 68 VAL A O 1
ATOM 525 N N . CYS A 1 69 ? 4.388 4.841 -14.645 1.00 94.25 69 CYS A N 1
ATOM 526 C CA . CYS A 1 69 ? 5.730 4.316 -14.860 1.00 94.25 69 CYS A CA 1
ATOM 527 C C . CYS A 1 69 ? 6.608 5.303 -15.629 1.00 94.25 69 CYS A C 1
ATOM 529 O O . CYS A 1 69 ? 6.132 6.320 -16.141 1.00 94.25 69 CYS A O 1
ATOM 531 N N . SER A 1 70 ? 7.902 5.002 -15.705 1.00 87.75 70 SER A N 1
ATOM 532 C CA . SER A 1 70 ? 8.840 5.740 -16.552 1.00 87.75 70 SER A CA 1
ATOM 533 C C . SER A 1 70 ? 8.466 5.591 -18.032 1.00 87.75 70 SER A C 1
ATOM 535 O O . SER A 1 70 ? 8.175 4.490 -18.500 1.00 87.75 70 SER A O 1
ATOM 537 N N . ASP A 1 71 ? 8.480 6.703 -18.763 1.00 77.31 71 ASP A N 1
ATOM 538 C CA . ASP A 1 71 ? 8.316 6.800 -20.220 1.00 77.31 71 ASP A CA 1
ATOM 539 C C . ASP A 1 71 ? 9.595 6.501 -21.001 1.00 77.31 71 ASP A C 1
ATOM 541 O O . ASP A 1 71 ? 9.544 6.191 -22.190 1.00 77.31 71 ASP A O 1
ATOM 545 N N . LYS A 1 72 ? 10.746 6.562 -20.329 1.00 70.50 72 LYS A N 1
ATOM 546 C CA . LYS A 1 72 ? 12.065 6.391 -20.950 1.00 70.50 72 LYS A CA 1
ATOM 547 C C . LYS A 1 72 ? 12.608 4.970 -20.878 1.00 70.50 72 LYS A C 1
ATOM 549 O O . LYS A 1 72 ? 13.578 4.650 -21.559 1.00 70.50 72 LYS A O 1
ATOM 554 N N . ASP A 1 73 ? 11.972 4.112 -20.091 1.00 67.19 73 ASP A N 1
ATOM 555 C CA . ASP A 1 73 ? 12.287 2.691 -20.069 1.00 67.19 73 ASP A CA 1
ATOM 556 C C . ASP A 1 73 ? 11.572 2.038 -21.252 1.00 67.19 73 ASP A C 1
ATOM 558 O O . ASP A 1 73 ? 10.365 1.785 -21.194 1.00 67.19 73 ASP A O 1
ATOM 562 N N . HIS A 1 74 ? 12.305 1.860 -22.358 1.00 65.88 74 HIS A N 1
ATOM 563 C CA . HIS A 1 74 ? 11.753 1.386 -23.627 1.00 65.88 74 HIS A CA 1
ATOM 564 C C . HIS A 1 74 ? 10.845 0.160 -23.418 1.00 65.88 74 HIS A C 1
ATOM 566 O O . HIS A 1 74 ? 11.238 -0.831 -22.806 1.00 65.88 74 HIS A O 1
ATOM 572 N N . ASP A 1 75 ? 9.608 0.284 -23.905 1.00 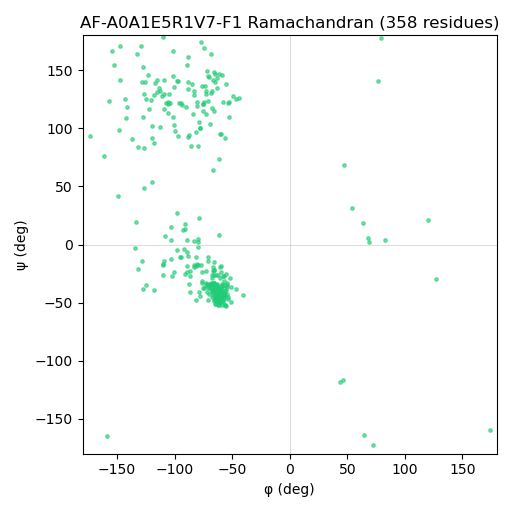82.56 75 ASP A N 1
ATOM 573 C CA . ASP A 1 75 ? 8.523 -0.704 -23.869 1.00 82.56 75 ASP A CA 1
ATOM 574 C C . ASP A 1 75 ? 7.887 -1.034 -22.509 1.00 82.56 75 ASP A C 1
ATOM 576 O O . ASP A 1 75 ? 6.936 -1.818 -22.480 1.00 82.56 75 ASP A O 1
ATOM 580 N N . LEU A 1 76 ? 8.281 -0.403 -21.392 1.00 88.94 76 LEU A N 1
ATOM 581 C CA . LEU A 1 76 ? 7.691 -0.703 -20.075 1.00 88.94 76 LEU A CA 1
ATOM 582 C C . LEU A 1 76 ? 6.164 -0.517 -20.063 1.00 88.94 76 LEU A C 1
ATOM 584 O O . LEU A 1 76 ? 5.429 -1.402 -19.624 1.00 88.94 76 LEU A O 1
ATOM 588 N N . SER A 1 77 ? 5.675 0.607 -20.597 1.00 91.75 77 SER A N 1
ATOM 589 C CA . SER A 1 77 ? 4.232 0.864 -20.704 1.00 91.75 77 SER A CA 1
ATOM 590 C C . SER A 1 77 ? 3.520 -0.200 -21.538 1.00 91.75 77 SER A C 1
ATOM 592 O O . SER A 1 77 ? 2.452 -0.675 -21.156 1.00 91.75 77 SER A O 1
ATOM 594 N N . SER A 1 78 ? 4.119 -0.590 -22.665 1.00 92.31 78 SER A N 1
ATOM 595 C CA . SER A 1 78 ? 3.575 -1.598 -23.577 1.00 92.31 78 SER A CA 1
ATOM 596 C C . SER A 1 78 ? 3.496 -2.968 -22.902 1.00 92.31 78 SER A C 1
ATOM 598 O O . SER A 1 78 ? 2.449 -3.609 -22.946 1.00 92.31 78 SER A O 1
ATOM 600 N N . ILE A 1 79 ? 4.557 -3.384 -22.203 1.00 92.88 79 ILE A N 1
ATOM 601 C CA . ILE A 1 79 ? 4.617 -4.646 -21.452 1.00 92.88 79 ILE A CA 1
ATOM 602 C C . ILE A 1 79 ? 3.527 -4.689 -20.376 1.00 92.88 79 ILE A C 1
ATOM 604 O O . ILE A 1 79 ? 2.774 -5.657 -20.287 1.00 92.88 79 ILE A O 1
ATOM 608 N N . LEU A 1 80 ? 3.403 -3.623 -19.583 1.00 93.81 80 LEU A N 1
ATOM 609 C CA . LEU A 1 80 ? 2.411 -3.549 -18.508 1.00 93.81 80 LEU A CA 1
ATOM 610 C C . LEU A 1 80 ? 0.973 -3.602 -19.043 1.00 93.81 80 LEU A C 1
ATOM 612 O O . LEU A 1 80 ? 0.130 -4.280 -18.456 1.00 93.81 80 LEU A O 1
ATOM 616 N N . LYS A 1 81 ? 0.702 -2.942 -20.177 1.00 94.31 81 LYS A N 1
ATOM 617 C CA . LYS A 1 81 ? -0.603 -2.991 -20.860 1.00 94.31 81 LYS A CA 1
ATOM 618 C C . LYS A 1 81 ? -0.929 -4.389 -21.395 1.00 94.31 81 LYS A C 1
ATOM 620 O O . LYS A 1 81 ? -2.090 -4.784 -21.375 1.00 94.31 81 LYS A O 1
ATOM 625 N N . ILE A 1 82 ? 0.078 -5.145 -21.844 1.00 94.31 82 ILE A N 1
ATOM 626 C CA . ILE A 1 82 ? -0.096 -6.533 -22.306 1.00 94.31 82 ILE A CA 1
ATOM 627 C C . ILE A 1 82 ? -0.460 -7.462 -21.144 1.00 94.31 82 ILE A C 1
ATOM 629 O O . ILE A 1 82 ? -1.280 -8.360 -21.325 1.00 94.31 82 ILE A O 1
ATOM 633 N N . TYR A 1 83 ? 0.109 -7.255 -19.951 1.00 94.12 83 TYR A N 1
ATOM 634 C CA . TYR A 1 83 ? -0.205 -8.102 -18.797 1.00 94.12 83 TYR A CA 1
ATOM 635 C C . TYR A 1 83 ? -1.665 -8.005 -18.351 1.00 94.12 83 TYR A C 1
ATOM 637 O O . TYR A 1 83 ? -2.222 -9.004 -17.895 1.00 94.12 83 TYR A O 1
ATOM 645 N N . SER A 1 84 ? -2.294 -6.831 -18.461 1.00 93.94 84 SER A N 1
ATOM 646 C CA . SER A 1 84 ? -3.720 -6.690 -18.170 1.00 93.94 84 SER A CA 1
ATOM 647 C C . SER A 1 84 ? -4.339 -5.477 -18.872 1.00 93.94 84 SER A C 1
ATOM 649 O O . SER A 1 84 ? -3.922 -4.347 -18.601 1.00 93.94 84 SER A O 1
ATOM 651 N N . PRO A 1 85 ? -5.399 -5.667 -19.683 1.00 92.38 85 PRO A N 1
ATOM 652 C CA . PRO A 1 85 ? -6.122 -4.562 -20.313 1.00 92.38 85 PRO A CA 1
ATOM 653 C C . PRO A 1 85 ? -6.951 -3.738 -19.314 1.00 92.38 85 PRO A C 1
ATOM 655 O O . PRO A 1 85 ? -7.443 -2.669 -19.665 1.00 92.38 85 PRO A O 1
ATOM 658 N N . ASN A 1 86 ? -7.110 -4.216 -18.073 1.00 92.62 86 ASN A N 1
ATOM 659 C CA . ASN A 1 86 ? -7.836 -3.500 -17.021 1.00 92.62 86 ASN A CA 1
ATOM 660 C C . ASN A 1 86 ? -7.007 -2.356 -16.405 1.00 92.62 86 ASN A C 1
ATOM 662 O O . ASN A 1 86 ? -7.567 -1.476 -15.753 1.00 92.62 86 ASN A O 1
ATOM 666 N N . LEU A 1 87 ? -5.681 -2.360 -16.597 1.00 94.50 87 LEU A N 1
ATOM 667 C CA . LEU A 1 87 ? -4.778 -1.351 -16.048 1.00 94.50 87 LEU A CA 1
ATOM 668 C C . LEU A 1 87 ? -4.722 -0.099 -16.929 1.00 94.50 87 LEU A C 1
ATOM 670 O O . LEU A 1 87 ? -4.410 -0.165 -18.118 1.00 94.50 87 LEU A O 1
ATOM 674 N N . MET A 1 88 ? -4.913 1.071 -16.318 1.00 95.62 88 MET A N 1
ATOM 675 C CA . MET A 1 88 ? -4.661 2.354 -16.979 1.00 95.62 88 MET A CA 1
ATOM 676 C C . MET A 1 88 ? -3.201 2.754 -16.774 1.00 95.62 88 MET A C 1
ATOM 678 O O . MET A 1 88 ? -2.836 3.359 -15.765 1.00 95.62 88 MET A O 1
ATOM 682 N N . VAL A 1 89 ? -2.351 2.371 -17.725 1.00 95.88 89 VAL A N 1
ATOM 683 C CA . VAL A 1 89 ? -0.904 2.602 -17.644 1.00 95.88 89 VAL A CA 1
ATOM 684 C C . VAL A 1 89 ? -0.525 3.951 -18.262 1.00 95.88 89 VAL A C 1
ATOM 686 O O . VAL A 1 89 ? -0.678 4.147 -19.471 1.00 95.88 89 VAL A O 1
ATOM 689 N N . ASN A 1 90 ? 0.043 4.833 -17.439 1.00 93.69 90 ASN A N 1
ATOM 690 C CA . ASN A 1 90 ? 0.473 6.189 -17.771 1.00 93.69 90 ASN A CA 1
ATOM 691 C C . ASN A 1 90 ? 2.011 6.299 -17.705 1.00 93.69 90 ASN A C 1
ATOM 693 O O . ASN A 1 90 ? 2.575 6.416 -16.613 1.00 93.69 90 ASN A O 1
ATOM 697 N N . PRO A 1 91 ? 2.716 6.265 -18.847 1.00 93.56 91 PRO A N 1
ATOM 698 C CA . PRO A 1 91 ? 4.156 6.481 -18.888 1.00 93.56 91 PRO A CA 1
ATOM 699 C C . PRO A 1 91 ? 4.447 7.978 -18.825 1.00 93.56 91 PRO A C 1
ATOM 701 O O . PRO A 1 91 ? 4.537 8.624 -19.858 1.00 93.56 91 PRO A O 1
ATOM 704 N N . VAL A 1 92 ? 4.509 8.545 -17.624 1.00 93.38 92 VAL A N 1
ATOM 705 C CA . VAL A 1 92 ? 4.731 9.993 -17.435 1.00 93.38 92 VAL A CA 1
ATOM 706 C C . VAL A 1 92 ? 5.776 10.295 -16.361 1.00 93.38 92 VAL A C 1
ATOM 708 O O . VAL A 1 92 ? 6.100 11.450 -16.102 1.00 93.38 92 VAL A O 1
ATOM 711 N N . LEU A 1 93 ? 6.309 9.272 -15.683 1.00 93.12 93 LEU A N 1
ATOM 712 C CA . LEU A 1 93 ? 7.091 9.481 -14.464 1.00 93.12 93 LEU A CA 1
ATOM 713 C C . LEU A 1 93 ? 8.410 10.223 -14.715 1.00 93.12 93 LEU A C 1
ATOM 715 O O . LEU A 1 93 ? 8.876 10.915 -13.812 1.00 93.12 93 LEU A O 1
ATOM 719 N N . SER A 1 94 ? 8.986 10.135 -15.916 1.00 90.94 94 SER A N 1
ATOM 720 C CA . SER A 1 94 ? 10.238 10.815 -16.271 1.00 90.94 94 SER A CA 1
ATOM 721 C C . SER A 1 94 ? 10.014 12.070 -17.133 1.00 90.94 94 SER A C 1
ATOM 723 O O . SER A 1 94 ? 10.977 12.624 -17.671 1.00 90.94 94 SER A O 1
ATOM 725 N N . GLU A 1 95 ? 8.774 12.576 -17.213 1.00 89.69 95 GLU A N 1
ATOM 726 C CA . GLU A 1 95 ? 8.453 13.828 -17.904 1.00 89.69 95 GLU A CA 1
ATOM 727 C C . GLU A 1 95 ? 8.954 15.061 -17.117 1.00 89.69 95 GLU A C 1
ATOM 729 O O . GLU A 1 95 ? 8.624 15.217 -15.936 1.00 89.69 95 GLU A O 1
ATOM 734 N N . PRO A 1 96 ? 9.686 16.007 -17.742 1.00 87.38 96 PRO A N 1
ATOM 735 C CA . PRO A 1 96 ? 10.234 17.188 -17.054 1.00 87.38 96 PRO A CA 1
ATOM 736 C C . PRO A 1 96 ? 9.194 18.080 -16.348 1.00 87.38 96 PRO A C 1
ATOM 738 O O . PRO A 1 96 ? 9.504 18.743 -15.355 1.00 87.38 96 PRO A O 1
ATOM 741 N N . HIS A 1 97 ? 7.950 18.084 -16.835 1.00 87.69 97 HIS A N 1
ATOM 742 C CA . HIS A 1 97 ? 6.862 18.942 -16.355 1.00 87.69 97 HIS A CA 1
ATOM 743 C C . HIS A 1 97 ? 5.609 18.141 -15.984 1.00 87.69 97 HIS A C 1
ATOM 745 O O . HIS A 1 97 ? 4.500 18.483 -16.397 1.00 87.69 97 HIS A O 1
ATOM 751 N N . LEU A 1 98 ? 5.795 17.080 -15.194 1.00 92.38 98 LEU A N 1
ATOM 752 C CA . LEU A 1 98 ? 4.703 16.246 -14.700 1.00 92.38 98 LEU A CA 1
ATOM 753 C C . LEU A 1 98 ? 3.621 17.079 -13.989 1.00 92.38 98 LEU A C 1
ATOM 755 O O . LEU A 1 98 ? 3.890 17.744 -12.987 1.00 92.38 98 LEU A O 1
ATOM 759 N N . LYS A 1 99 ? 2.384 16.988 -14.486 1.00 93.81 99 LYS A N 1
ATOM 760 C CA . LYS A 1 99 ? 1.193 17.602 -13.882 1.00 93.81 99 LYS A CA 1
ATOM 761 C C . LYS A 1 99 ? 0.426 16.553 -13.089 1.00 93.81 99 LYS A C 1
ATOM 763 O O . LYS A 1 99 ? -0.341 15.782 -13.670 1.00 93.81 99 LYS A O 1
ATOM 768 N N . CYS A 1 100 ? 0.641 16.512 -11.779 1.00 93.62 100 CYS A N 1
ATOM 769 C CA . CYS A 1 100 ? 0.040 15.517 -10.887 1.00 93.62 100 CYS A CA 1
ATOM 770 C C . CYS A 1 100 ? -1.497 15.522 -10.959 1.00 93.62 100 CYS A C 1
ATOM 772 O O . CYS A 1 100 ? -2.123 14.466 -10.991 1.00 93.62 100 CYS A O 1
ATOM 774 N N . GLU A 1 101 ? -2.107 16.699 -11.089 1.00 92.94 101 GLU A N 1
ATOM 775 C CA . GLU A 1 101 ? -3.555 16.906 -11.177 1.00 92.94 101 GLU A CA 1
ATOM 776 C C . GLU A 1 101 ? -4.184 16.112 -12.326 1.00 92.94 101 GLU A C 1
ATOM 778 O O . GLU A 1 101 ? -5.301 15.607 -12.201 1.00 92.94 101 GLU A O 1
ATOM 783 N N . SER A 1 102 ? -3.460 15.955 -13.440 1.00 91.00 102 SER A N 1
ATOM 784 C CA . SER A 1 102 ? -3.987 15.306 -14.645 1.00 91.00 102 SER A CA 1
ATOM 785 C C . SER A 1 102 ? -4.366 13.837 -14.428 1.00 91.00 102 SER A C 1
ATOM 787 O O . SER A 1 102 ? -5.281 13.349 -15.087 1.00 91.00 102 SER A O 1
ATOM 789 N N . PHE A 1 103 ? -3.739 13.153 -13.464 1.00 92.50 103 PHE A N 1
ATOM 790 C CA . PHE A 1 103 ? -4.012 11.743 -13.168 1.00 92.50 103 PHE A CA 1
ATOM 791 C C . PHE A 1 103 ? -4.311 11.450 -11.690 1.00 92.50 103 PHE A C 1
ATOM 793 O O . PHE A 1 103 ? -4.839 10.379 -11.4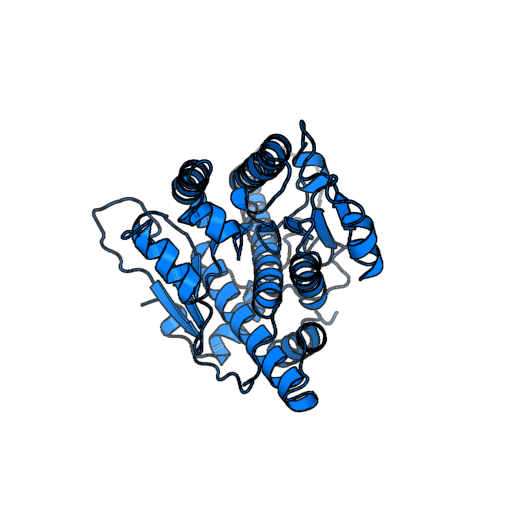04 1.00 92.50 103 PHE A O 1
ATOM 800 N N . LEU A 1 104 ? -4.033 12.367 -10.751 1.00 96.06 104 LEU A N 1
ATOM 801 C CA . LEU A 1 104 ? -4.265 12.152 -9.313 1.00 96.06 104 LEU A CA 1
ATOM 802 C C . LEU A 1 104 ? -5.508 12.846 -8.743 1.00 96.06 104 LEU A C 1
ATOM 804 O O . LEU A 1 104 ? -5.904 12.500 -7.635 1.00 96.06 104 LEU A O 1
ATOM 808 N N . HIS A 1 105 ? -6.159 13.772 -9.460 1.00 91.81 105 HIS A N 1
ATOM 809 C CA . HIS A 1 105 ? -7.272 14.573 -8.907 1.00 91.81 105 HIS A CA 1
ATOM 810 C C . HIS A 1 105 ? -8.415 13.736 -8.300 1.00 91.81 105 HIS A C 1
ATOM 812 O O . HIS A 1 105 ? -9.039 14.140 -7.325 1.00 91.81 105 HIS A O 1
ATOM 818 N N . ASN A 1 106 ? -8.672 12.556 -8.866 1.00 92.31 106 ASN A N 1
ATOM 819 C CA . ASN A 1 106 ? -9.740 11.643 -8.454 1.00 92.31 106 ASN A CA 1
ATOM 820 C C . ASN A 1 106 ? -9.224 10.384 -7.737 1.00 92.31 106 ASN A C 1
ATOM 822 O O . ASN A 1 106 ? -10.002 9.458 -7.489 1.00 92.31 106 ASN A O 1
ATOM 826 N N . VAL A 1 107 ? -7.922 10.328 -7.447 1.00 97.62 107 VAL A N 1
ATOM 827 C CA . VAL A 1 107 ? -7.263 9.198 -6.790 1.00 97.62 107 VAL A CA 1
ATOM 828 C C . VAL A 1 107 ? -7.401 9.328 -5.276 1.00 97.62 107 VAL A C 1
ATOM 830 O O . VAL A 1 107 ? -7.272 10.409 -4.706 1.00 97.62 107 VAL A O 1
ATOM 833 N N . HIS A 1 108 ? -7.677 8.202 -4.627 1.00 98.25 108 HIS A N 1
ATOM 834 C CA . HIS A 1 108 ? -7.950 8.118 -3.193 1.00 98.25 108 HIS A CA 1
ATOM 835 C C . HIS A 1 108 ? -6.740 7.605 -2.405 1.00 98.25 108 HIS A C 1
ATOM 837 O O . HIS A 1 108 ? -6.556 7.940 -1.232 1.00 98.25 108 HIS A O 1
ATOM 843 N N . SER A 1 109 ? -5.883 6.820 -3.059 1.00 98.69 109 SER A N 1
ATOM 844 C CA . SER A 1 109 ? -4.621 6.356 -2.496 1.00 98.69 109 SER A CA 1
ATOM 845 C C . SER A 1 109 ? -3.573 6.068 -3.571 1.00 98.69 109 SER A C 1
ATOM 847 O O . SER A 1 109 ? -3.894 5.765 -4.725 1.00 98.69 109 SER A O 1
ATOM 849 N N . VAL A 1 110 ? -2.304 6.161 -3.181 1.00 98.88 110 VAL A N 1
ATOM 850 C CA . VAL A 1 110 ? -1.148 5.948 -4.052 1.00 98.88 110 VAL A CA 1
ATOM 851 C C . VAL A 1 110 ? -0.179 4.951 -3.427 1.00 98.88 110 VAL A C 1
ATOM 853 O O . VAL A 1 110 ? 0.088 4.998 -2.231 1.00 98.88 110 VAL A O 1
ATOM 856 N N . VAL A 1 111 ? 0.383 4.062 -4.238 1.00 98.81 111 VAL A N 1
ATOM 857 C CA . VAL A 1 111 ? 1.546 3.242 -3.887 1.00 98.81 111 VAL A CA 1
ATOM 858 C C . VAL A 1 111 ? 2.785 3.858 -4.522 1.00 98.81 111 VAL A C 1
ATOM 860 O O . VAL A 1 111 ? 2.748 4.195 -5.700 1.00 98.81 111 VAL A O 1
ATOM 863 N N . ILE A 1 112 ? 3.889 3.960 -3.786 1.00 98.75 112 ILE A N 1
ATOM 864 C CA . ILE A 1 112 ? 5.186 4.391 -4.319 1.00 98.75 112 ILE A CA 1
ATOM 865 C C . ILE A 1 112 ? 6.236 3.332 -4.003 1.00 98.75 112 ILE A C 1
ATOM 867 O O . ILE A 1 112 ? 6.460 3.005 -2.836 1.00 98.75 112 ILE A O 1
ATOM 871 N N . GLY A 1 113 ? 6.924 2.851 -5.039 1.00 97.56 113 GLY A N 1
ATOM 872 C CA . GLY A 1 113 ? 8.158 2.082 -4.877 1.00 97.56 113 GLY A CA 1
ATOM 873 C C . GLY A 1 113 ? 8.259 0.718 -5.566 1.00 97.56 113 GLY A C 1
ATOM 874 O O . GLY A 1 113 ? 9.382 0.384 -5.941 1.00 97.56 113 GLY A O 1
ATOM 875 N N . PRO A 1 114 ? 7.188 -0.071 -5.798 1.00 97.56 114 PRO A N 1
ATOM 876 C CA . PRO A 1 114 ? 7.299 -1.363 -6.479 1.00 97.56 114 PRO A CA 1
ATOM 877 C C . PRO A 1 114 ? 8.022 -1.260 -7.828 1.00 97.56 114 PRO A C 1
ATOM 879 O O . PRO A 1 114 ? 7.523 -0.675 -8.790 1.00 97.56 114 PRO A O 1
ATOM 882 N N . GLY A 1 115 ? 9.236 -1.809 -7.891 1.00 94.56 115 GLY A N 1
ATOM 883 C CA . GLY A 1 115 ? 10.088 -1.787 -9.079 1.00 94.56 115 GLY A CA 1
ATOM 884 C C . GLY A 1 115 ? 10.533 -0.399 -9.543 1.00 94.56 115 GLY A C 1
ATOM 885 O O . GLY A 1 115 ? 10.926 -0.275 -10.699 1.00 94.56 115 GLY A O 1
ATOM 886 N N . LEU A 1 116 ? 10.469 0.635 -8.699 1.00 93.81 116 LEU A N 1
ATOM 887 C CA . LEU A 1 116 ? 10.855 2.008 -9.059 1.00 93.81 116 LEU A CA 1
ATOM 888 C C . LEU A 1 116 ? 12.328 2.111 -9.497 1.00 93.81 116 LEU A C 1
ATOM 890 O O . LEU A 1 116 ? 12.690 3.025 -10.243 1.00 93.81 116 LEU A O 1
ATOM 894 N N . GLY A 1 117 ? 13.161 1.164 -9.061 1.00 91.50 117 GLY A N 1
ATOM 895 C CA . GLY A 1 117 ? 14.592 1.173 -9.305 1.00 91.50 117 GLY A CA 1
ATOM 896 C C . GLY A 1 117 ? 15.313 2.122 -8.354 1.00 91.50 117 GLY A C 1
ATOM 897 O O . GLY A 1 117 ? 14.714 2.806 -7.520 1.00 91.50 117 GLY A O 1
ATOM 898 N N . ARG A 1 118 ? 16.637 2.160 -8.477 1.00 90.62 118 ARG A N 1
ATOM 899 C CA . ARG A 1 118 ? 17.511 2.991 -7.647 1.00 90.62 118 ARG A CA 1
ATOM 900 C C . ARG A 1 118 ? 18.334 3.893 -8.538 1.00 90.62 118 ARG A C 1
ATOM 902 O O . ARG A 1 118 ? 18.770 3.480 -9.608 1.00 90.62 118 ARG A O 1
ATOM 909 N N . ARG A 1 119 ? 18.617 5.100 -8.052 1.00 87.12 119 ARG A N 1
ATOM 910 C CA . ARG A 1 119 ? 19.413 6.099 -8.779 1.00 87.12 119 ARG A CA 1
ATOM 911 C C . ARG A 1 119 ? 20.779 5.594 -9.222 1.00 87.12 119 ARG A C 1
ATOM 913 O O . ARG A 1 119 ? 21.243 5.968 -10.292 1.00 87.12 119 ARG A O 1
ATOM 920 N N . GLU A 1 120 ? 21.403 4.776 -8.382 1.00 79.81 120 GLU A N 1
ATOM 921 C CA . GLU A 1 120 ? 22.742 4.220 -8.590 1.00 79.81 120 GLU A CA 1
ATOM 922 C C . GLU A 1 120 ? 22.758 3.079 -9.622 1.00 79.81 120 GLU A C 1
ATOM 924 O O . GLU A 1 120 ? 23.789 2.824 -10.235 1.00 79.81 120 GLU A O 1
ATOM 929 N N . ASP A 1 121 ? 21.620 2.411 -9.840 1.00 71.56 121 ASP A N 1
ATOM 930 C CA . ASP A 1 121 ? 21.520 1.192 -10.654 1.00 71.56 121 ASP A CA 1
ATOM 931 C C . ASP A 1 121 ? 21.191 1.461 -12.135 1.00 71.56 121 ASP A C 1
ATOM 933 O O . ASP A 1 121 ? 21.123 0.518 -12.936 1.00 71.56 121 ASP A O 1
ATOM 937 N N . GLU A 1 122 ? 20.951 2.720 -12.501 1.00 64.50 122 GLU A N 1
ATOM 938 C CA . GLU A 1 122 ? 20.409 3.135 -13.796 1.00 64.50 122 GLU A CA 1
ATOM 939 C C . GLU A 1 122 ? 21.439 3.919 -14.621 1.00 64.50 122 GLU A C 1
ATOM 941 O O . GLU A 1 122 ? 22.079 4.852 -14.142 1.00 64.50 122 GLU A O 1
ATOM 946 N N . VAL A 1 123 ? 21.579 3.536 -15.894 1.00 59.53 123 VAL A N 1
ATOM 947 C CA . VAL A 1 123 ? 22.690 3.918 -16.788 1.00 59.53 123 VAL A CA 1
ATOM 948 C C . VAL A 1 123 ? 22.728 5.425 -17.111 1.00 59.53 123 VAL A C 1
ATOM 950 O O . VAL A 1 123 ? 23.785 5.943 -17.463 1.00 59.53 123 VAL A O 1
ATOM 953 N N . MET A 1 124 ? 21.612 6.152 -16.970 1.00 60.75 124 MET A N 1
ATOM 954 C CA . MET A 1 124 ? 21.480 7.565 -17.364 1.00 60.75 124 MET A CA 1
ATOM 955 C C . MET A 1 124 ? 21.179 8.497 -16.176 1.00 60.75 124 MET A C 1
ATOM 957 O O . MET A 1 124 ? 20.027 8.835 -15.908 1.00 60.75 124 MET A O 1
ATOM 961 N N . GLN A 1 125 ? 22.229 8.971 -15.497 1.00 59.75 125 GLN A N 1
ATOM 962 C CA . GLN A 1 125 ? 22.131 9.737 -14.241 1.00 59.75 125 GLN A CA 1
ATOM 963 C C . GLN A 1 125 ? 21.216 10.980 -14.299 1.00 59.75 125 GLN A C 1
ATOM 965 O O . GLN A 1 125 ? 20.391 11.159 -13.407 1.00 59.75 125 GLN A O 1
ATOM 970 N N . GLU A 1 126 ? 21.306 11.816 -15.341 1.00 59.81 126 GLU A N 1
ATOM 971 C CA . GLU A 1 126 ? 20.492 13.047 -15.452 1.00 59.81 126 GLU A CA 1
ATOM 972 C C . GLU A 1 126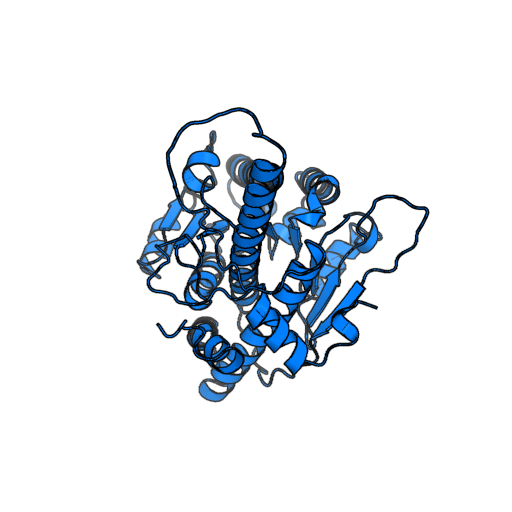 ? 18.993 12.762 -15.603 1.00 59.81 126 GLU A C 1
ATOM 974 O O . GLU A 1 126 ? 18.139 13.504 -15.123 1.00 59.81 126 GLU A O 1
ATOM 979 N N . THR A 1 127 ? 18.659 11.655 -16.261 1.00 60.53 127 THR A N 1
ATOM 980 C CA . THR A 1 127 ? 17.273 11.252 -16.493 1.00 60.53 127 THR A CA 1
ATOM 981 C C . THR A 1 127 ? 16.637 10.662 -15.233 1.00 60.53 127 THR A C 1
ATOM 983 O O . THR A 1 127 ? 15.449 10.876 -14.984 1.00 60.53 127 THR A O 1
ATOM 986 N N . ASN A 1 128 ? 17.431 9.980 -14.406 1.00 73.31 128 ASN A N 1
ATOM 987 C CA . ASN A 1 128 ? 16.970 9.415 -13.140 1.00 73.31 128 ASN A CA 1
ATOM 988 C C . ASN A 1 128 ? 16.528 10.523 -12.183 1.00 73.31 128 ASN A C 1
ATOM 990 O O . ASN A 1 128 ? 15.512 10.388 -11.505 1.00 73.31 128 ASN A O 1
ATOM 994 N N . ASP A 1 129 ? 17.254 11.641 -12.157 1.00 85.62 129 ASP A N 1
ATOM 995 C CA . ASP A 1 129 ? 16.924 12.771 -11.292 1.00 85.62 129 ASP A CA 1
ATOM 996 C C . ASP A 1 129 ? 15.507 13.297 -11.553 1.00 85.62 129 ASP A C 1
ATOM 998 O O . ASP A 1 129 ? 14.763 13.493 -10.597 1.00 85.62 129 ASP A O 1
ATOM 1002 N N . VAL A 1 130 ? 15.077 13.399 -12.818 1.00 91.00 130 VAL A N 1
ATOM 1003 C CA . VAL A 1 130 ? 13.703 13.812 -13.160 1.00 91.00 130 VAL A CA 1
ATOM 1004 C C . VAL A 1 130 ? 12.670 12.829 -12.607 1.00 91.00 130 VAL A C 1
ATOM 1006 O O . VAL A 1 130 ? 11.697 13.252 -11.983 1.00 91.00 130 VAL A O 1
ATOM 1009 N N . LYS A 1 131 ? 12.898 11.520 -12.782 1.00 92.19 131 LYS A N 1
ATOM 1010 C CA . LYS A 1 131 ? 12.011 10.462 -12.275 1.00 92.19 131 LYS A CA 1
ATOM 1011 C C . LYS A 1 131 ? 11.807 10.579 -10.764 1.00 92.19 131 LYS A C 1
ATOM 1013 O O . LYS A 1 131 ? 10.677 10.608 -10.283 1.00 92.19 131 LYS A O 1
ATOM 1018 N N . PHE A 1 132 ? 12.896 10.666 -10.003 1.00 94.44 132 PHE A N 1
ATOM 1019 C CA . PHE A 1 132 ? 12.823 10.727 -8.543 1.00 94.44 132 PHE A CA 1
ATOM 1020 C C . PHE A 1 132 ? 12.383 12.107 -8.028 1.00 94.44 132 PHE A C 1
ATOM 1022 O O . PHE A 1 132 ? 11.663 12.170 -7.034 1.00 94.44 132 PHE A O 1
ATOM 1029 N N . ASP A 1 133 ? 12.707 13.207 -8.716 1.00 95.25 133 ASP A N 1
ATOM 1030 C CA . ASP A 1 133 ? 12.113 14.522 -8.436 1.00 95.25 133 ASP A CA 1
ATOM 1031 C C . ASP A 1 133 ? 10.588 14.472 -8.597 1.00 95.25 133 ASP A C 1
ATOM 1033 O O . ASP A 1 133 ? 9.856 14.995 -7.757 1.00 95.25 133 ASP A O 1
ATOM 1037 N N . ASN A 1 134 ? 10.094 13.795 -9.634 1.00 96.56 134 ASN A N 1
ATOM 1038 C CA . ASN A 1 134 ? 8.668 13.595 -9.851 1.00 96.56 134 ASN A CA 1
ATOM 1039 C C . ASN A 1 134 ? 8.029 12.681 -8.797 1.00 96.56 134 ASN A C 1
ATOM 1041 O O . ASN A 1 134 ? 6.905 12.953 -8.387 1.00 96.56 134 ASN A O 1
ATOM 1045 N N . VAL A 1 135 ? 8.736 11.670 -8.281 1.00 97.50 135 VAL A N 1
ATOM 1046 C CA . VAL A 1 135 ? 8.268 10.886 -7.120 1.00 97.50 135 VAL A CA 1
ATOM 1047 C C . VAL A 1 135 ? 8.052 11.785 -5.898 1.00 97.50 135 VAL A C 1
ATOM 1049 O O . VAL A 1 135 ? 7.010 11.683 -5.250 1.00 97.50 135 VAL A O 1
ATOM 1052 N N . ILE A 1 136 ? 8.979 12.709 -5.612 1.00 97.81 136 ILE A N 1
ATOM 1053 C CA . ILE A 1 136 ? 8.805 13.684 -4.522 1.00 97.81 136 ILE A CA 1
ATOM 1054 C C . ILE A 1 136 ? 7.617 14.613 -4.795 1.00 97.81 136 ILE A C 1
ATOM 1056 O O . ILE A 1 136 ? 6.814 14.838 -3.892 1.00 97.81 136 ILE A O 1
ATOM 1060 N N . LYS A 1 137 ? 7.463 15.118 -6.027 1.00 98.00 137 LYS A N 1
ATOM 1061 C CA . LYS A 1 137 ? 6.311 15.958 -6.408 1.00 98.00 137 LYS A CA 1
ATOM 1062 C C . LYS A 1 137 ? 4.982 15.221 -6.234 1.00 98.00 137 LYS A C 1
ATOM 1064 O O . LYS A 1 137 ? 4.044 15.799 -5.701 1.00 98.00 137 LYS A O 1
ATOM 1069 N N . ILE A 1 138 ? 4.910 13.951 -6.639 1.00 98.56 138 ILE A N 1
ATOM 1070 C CA . ILE A 1 138 ? 3.720 13.111 -6.455 1.00 98.56 138 ILE A CA 1
ATOM 1071 C C . ILE A 1 138 ? 3.420 12.941 -4.965 1.00 98.56 138 ILE A C 1
ATOM 1073 O O . ILE A 1 138 ? 2.277 13.133 -4.557 1.00 98.56 138 ILE A O 1
ATOM 1077 N N . LEU A 1 139 ? 4.425 12.609 -4.146 1.00 98.50 139 LEU A N 1
ATOM 1078 C CA . LEU A 1 139 ? 4.237 12.449 -2.704 1.00 98.50 139 LEU A CA 1
ATOM 1079 C C . LEU A 1 139 ? 3.739 13.749 -2.057 1.00 98.50 139 LEU A C 1
ATOM 1081 O O . LEU A 1 139 ? 2.763 13.706 -1.312 1.00 98.50 139 LEU A O 1
ATOM 1085 N N . GLN A 1 140 ? 4.358 14.888 -2.388 1.00 98.31 140 GLN A N 1
ATOM 1086 C CA . GLN A 1 140 ? 3.941 16.219 -1.933 1.00 98.31 140 GLN A CA 1
ATOM 1087 C C . GLN A 1 140 ? 2.482 16.502 -2.315 1.00 98.31 140 GLN A C 1
ATOM 1089 O O . GLN A 1 140 ? 1.663 16.794 -1.446 1.00 98.31 140 GLN A O 1
ATOM 1094 N N . TYR A 1 141 ? 2.133 16.318 -3.592 1.00 98.44 141 TYR A N 1
ATOM 1095 C CA . TYR A 1 141 ? 0.768 16.509 -4.078 1.00 98.44 141 TYR A CA 1
ATOM 1096 C C . TYR A 1 141 ? -0.233 15.635 -3.316 1.00 98.44 141 TYR A C 1
ATOM 1098 O O . TYR A 1 141 ? -1.299 16.104 -2.916 1.00 98.44 141 TYR A O 1
ATOM 1106 N N . CYS A 1 142 ? 0.105 14.363 -3.085 1.00 98.50 142 CYS A N 1
ATOM 1107 C CA . CYS A 1 142 ? -0.772 13.443 -2.372 1.00 98.50 142 CYS A CA 1
ATOM 1108 C C . CYS A 1 142 ? -1.057 13.933 -0.953 1.00 98.50 142 CYS A C 1
ATOM 1110 O O . CYS A 1 142 ? -2.219 14.033 -0.565 1.00 98.50 142 CYS A O 1
ATOM 1112 N N . VAL A 1 143 ? -0.021 14.277 -0.186 1.00 96.94 143 VAL A N 1
ATOM 1113 C CA . VAL A 1 143 ? -0.207 14.661 1.218 1.00 96.94 143 VAL A CA 1
ATOM 1114 C C . VAL A 1 143 ? -0.915 16.006 1.388 1.00 96.94 143 VAL A C 1
ATOM 1116 O O . VAL A 1 143 ? -1.717 16.150 2.313 1.00 96.94 143 VAL A O 1
ATOM 1119 N N . GLU A 1 144 ? -0.687 16.961 0.482 1.00 96.50 144 GLU A N 1
ATOM 1120 C CA . GLU A 1 144 ? -1.390 18.253 0.449 1.00 96.50 144 GLU A CA 1
ATOM 1121 C C . GLU A 1 144 ? -2.880 18.080 0.147 1.00 96.50 144 GLU A C 1
ATOM 1123 O O . GLU A 1 144 ? -3.725 18.736 0.754 1.00 96.50 144 GLU A O 1
ATOM 1128 N N . ASN A 1 145 ? -3.214 17.125 -0.723 1.00 96.94 145 ASN A N 1
ATOM 1129 C CA . ASN A 1 145 ? -4.591 16.800 -1.086 1.00 96.94 145 ASN A CA 1
ATOM 1130 C C . ASN A 1 145 ? -5.209 15.715 -0.190 1.00 96.94 145 ASN A C 1
ATOM 1132 O O . ASN A 1 145 ? -6.264 15.171 -0.514 1.00 96.94 145 ASN A O 1
ATOM 1136 N N . LYS A 1 146 ? -4.584 15.381 0.949 1.00 96.81 146 LYS A N 1
ATOM 1137 C CA . LYS A 1 146 ? -5.048 14.332 1.875 1.00 96.81 146 LYS A CA 1
ATOM 1138 C C . LYS A 1 146 ? -5.266 12.967 1.197 1.00 96.81 146 LYS A C 1
ATOM 1140 O O . LYS A 1 146 ? -6.173 12.241 1.584 1.00 96.81 146 LYS A O 1
ATOM 1145 N N . ILE A 1 147 ? -4.507 12.630 0.158 1.00 98.31 147 ILE A N 1
ATOM 1146 C CA . ILE A 1 147 ? -4.502 11.313 -0.498 1.00 98.31 147 ILE A CA 1
ATOM 1147 C C . ILE A 1 147 ? -3.577 10.397 0.309 1.00 98.31 147 ILE A C 1
ATOM 1149 O O . ILE A 1 147 ? -2.457 10.789 0.641 1.00 98.31 147 ILE A O 1
ATOM 1153 N N . PHE A 1 148 ? -4.025 9.182 0.637 1.00 98.62 148 PHE A N 1
ATOM 1154 C CA . PHE A 1 148 ? -3.167 8.242 1.365 1.00 98.62 148 PHE A CA 1
ATOM 1155 C C . PHE A 1 148 ? -2.029 7.726 0.489 1.00 98.62 148 PHE A C 1
ATOM 1157 O O . PHE A 1 148 ? -2.230 7.452 -0.692 1.00 98.62 148 PHE A O 1
ATOM 1164 N N . VAL A 1 149 ? -0.851 7.520 1.076 1.00 98.81 149 VAL A N 1
ATOM 1165 C CA . VAL A 1 149 ? 0.310 6.974 0.370 1.00 98.81 149 VAL A CA 1
ATOM 1166 C C . VAL A 1 149 ? 0.873 5.763 1.101 1.00 98.81 149 VAL A C 1
ATOM 1168 O O . VAL A 1 149 ? 1.149 5.827 2.297 1.00 98.81 149 VAL A O 1
ATOM 1171 N N . VAL A 1 150 ? 1.079 4.667 0.374 1.00 98.88 150 VAL A N 1
ATOM 1172 C CA . VAL A 1 150 ? 1.821 3.492 0.838 1.00 98.88 150 VAL A CA 1
ATOM 1173 C C . VAL A 1 150 ? 3.195 3.493 0.178 1.00 98.88 150 VAL A C 1
ATOM 1175 O O . VAL A 1 150 ? 3.294 3.485 -1.047 1.00 98.88 150 VAL A O 1
ATOM 1178 N N . ILE A 1 151 ? 4.255 3.508 0.980 1.00 98.75 151 ILE A N 1
ATOM 1179 C CA . ILE A 1 151 ? 5.638 3.481 0.499 1.00 98.75 151 ILE A CA 1
ATOM 1180 C C . ILE A 1 151 ? 6.212 2.087 0.758 1.00 98.75 151 ILE A C 1
ATOM 1182 O O . ILE A 1 151 ? 6.256 1.631 1.904 1.00 98.75 151 ILE A O 1
ATOM 1186 N N . ASP A 1 152 ? 6.675 1.431 -0.305 1.00 98.19 152 ASP A N 1
ATOM 1187 C CA . ASP A 1 152 ? 7.223 0.072 -0.263 1.00 98.19 152 ASP A CA 1
ATOM 1188 C C . ASP A 1 152 ? 8.547 -0.035 -1.031 1.00 98.19 152 ASP A C 1
ATOM 1190 O O . ASP A 1 152 ? 8.885 0.837 -1.832 1.00 98.19 152 ASP A O 1
ATOM 1194 N N . ALA A 1 153 ? 9.300 -1.113 -0.799 1.00 95.94 153 ALA A N 1
ATOM 1195 C CA . ALA A 1 153 ? 10.474 -1.503 -1.587 1.00 95.94 153 ALA A CA 1
ATOM 1196 C C . ALA A 1 153 ? 11.458 -0.343 -1.885 1.00 95.94 153 ALA A C 1
ATOM 1198 O O . ALA A 1 153 ? 12.050 0.226 -0.966 1.00 95.94 153 ALA A O 1
ATOM 1199 N N . ASP A 1 154 ? 11.649 0.030 -3.156 1.00 96.00 154 ASP A N 1
ATOM 1200 C CA . ASP A 1 154 ? 12.592 1.085 -3.555 1.00 96.00 154 ASP A CA 1
ATOM 1201 C C . ASP A 1 154 ? 12.176 2.483 -3.058 1.00 96.00 154 ASP A C 1
ATOM 1203 O O . ASP A 1 154 ? 13.028 3.347 -2.859 1.00 96.00 154 ASP A O 1
ATOM 1207 N N . GLY A 1 155 ? 10.892 2.706 -2.761 1.00 97.44 155 GLY A N 1
ATOM 1208 C CA . GLY A 1 155 ? 10.439 3.916 -2.071 1.00 97.44 155 GLY A CA 1
ATOM 1209 C C . GLY A 1 155 ? 10.967 3.991 -0.632 1.00 97.44 155 GLY A C 1
ATOM 1210 O O . GLY A 1 155 ? 11.349 5.063 -0.162 1.00 97.44 155 GLY A O 1
ATOM 1211 N N . LEU A 1 156 ? 11.069 2.845 0.054 1.00 98.19 156 LEU A N 1
ATOM 1212 C CA . LEU A 1 156 ? 11.715 2.759 1.370 1.00 98.19 156 LEU A CA 1
ATOM 1213 C C . LEU A 1 156 ? 13.231 2.939 1.253 1.00 98.19 156 LEU A C 1
ATOM 1215 O O . LEU A 1 156 ? 13.827 3.586 2.110 1.00 98.19 156 LEU A O 1
ATOM 1219 N N . TYR A 1 157 ? 13.849 2.434 0.179 1.00 96.88 157 TYR A N 1
ATOM 1220 C CA . TYR A 1 157 ? 15.265 2.691 -0.108 1.00 96.88 157 TYR A CA 1
ATOM 1221 C C . TYR A 1 157 ? 15.543 4.187 -0.303 1.00 96.88 157 TYR A C 1
ATOM 1223 O O . TYR A 1 157 ? 16.515 4.706 0.244 1.00 96.88 157 TYR A O 1
ATOM 1231 N N . LEU A 1 158 ? 14.668 4.895 -1.026 1.00 96.12 158 LEU A N 1
ATOM 1232 C CA . LEU A 1 158 ? 14.758 6.345 -1.212 1.00 96.12 158 LEU A CA 1
ATOM 1233 C C . LEU A 1 158 ? 14.719 7.098 0.129 1.00 96.12 158 LEU A C 1
ATOM 1235 O O . LEU A 1 158 ? 15.409 8.100 0.297 1.00 96.12 158 LEU A O 1
ATOM 1239 N N . LEU A 1 159 ? 13.943 6.590 1.092 1.00 97.12 159 LEU A N 1
ATOM 1240 C CA . LEU A 1 159 ? 13.847 7.135 2.444 1.00 97.12 159 LEU A CA 1
ATOM 1241 C C . LEU A 1 159 ? 15.071 6.792 3.316 1.00 97.12 159 LEU A C 1
ATOM 1243 O O . LEU A 1 159 ? 15.481 7.633 4.104 1.00 97.12 159 LEU A O 1
ATOM 1247 N N . SER A 1 160 ? 15.665 5.598 3.205 1.00 96.06 160 SER A N 1
ATOM 1248 C CA . SER A 1 160 ? 16.725 5.151 4.131 1.00 96.06 160 SER A CA 1
ATOM 1249 C C . SER A 1 160 ? 18.160 5.265 3.615 1.00 96.06 160 SER A C 1
ATOM 1251 O O . SER A 1 160 ? 19.090 5.257 4.416 1.00 96.06 160 SER A O 1
ATOM 1253 N N . ASN A 1 161 ? 18.377 5.284 2.300 1.00 94.19 161 ASN A N 1
ATOM 1254 C CA . ASN A 1 161 ? 19.705 5.079 1.712 1.00 94.19 161 ASN A CA 1
ATOM 1255 C C . ASN A 1 161 ? 20.093 6.115 0.652 1.00 94.19 161 ASN A C 1
ATOM 1257 O O . ASN A 1 161 ? 21.285 6.290 0.407 1.00 94.19 161 ASN A O 1
ATOM 1261 N N . ASP A 1 162 ? 19.134 6.816 0.043 1.00 93.00 162 ASP A N 1
ATOM 1262 C CA . ASP A 1 162 ? 19.442 7.781 -1.011 1.00 93.00 162 ASP A CA 1
ATOM 1263 C C . ASP A 1 162 ? 19.837 9.154 -0.451 1.00 93.00 162 ASP A C 1
ATOM 1265 O O . ASP A 1 162 ? 19.017 9.893 0.093 1.00 93.00 162 ASP A O 1
ATOM 1269 N N . ASN A 1 163 ? 21.100 9.540 -0.623 1.00 90.56 163 ASN A N 1
ATOM 1270 C CA . ASN A 1 163 ? 21.627 10.777 -0.041 1.00 90.56 163 ASN A CA 1
ATOM 1271 C C . ASN A 1 163 ? 21.000 12.063 -0.601 1.00 90.56 163 ASN A C 1
ATOM 1273 O O . ASN A 1 163 ? 21.053 13.089 0.076 1.00 90.56 163 ASN A O 1
ATOM 1277 N N . LYS A 1 164 ? 20.413 12.035 -1.805 1.00 93.44 164 LYS A N 1
ATOM 1278 C CA . LYS A 1 164 ? 19.816 13.226 -2.426 1.00 93.44 164 LYS A CA 1
ATOM 1279 C C . LYS A 1 164 ? 18.355 13.413 -2.014 1.00 93.44 164 LYS A C 1
ATOM 1281 O O . LYS A 1 164 ? 17.915 14.554 -1.866 1.00 93.44 164 LYS A O 1
ATOM 1286 N N . TYR A 1 165 ? 17.609 12.327 -1.815 1.00 95.06 165 TYR A N 1
ATOM 1287 C CA . TYR A 1 165 ? 16.164 12.391 -1.565 1.00 95.06 165 TYR A CA 1
ATOM 1288 C C . TYR A 1 165 ? 15.722 12.032 -0.147 1.00 95.06 165 TYR A C 1
ATOM 1290 O O . TYR A 1 165 ? 14.616 12.425 0.235 1.00 95.06 165 TYR A O 1
ATOM 1298 N N . LYS A 1 166 ? 16.565 11.380 0.666 1.00 95.12 166 LYS A N 1
ATOM 1299 C CA . LYS A 1 166 ? 16.193 10.973 2.032 1.00 95.12 166 LYS A CA 1
ATOM 1300 C C . LYS A 1 166 ? 15.710 12.124 2.913 1.00 95.12 166 LYS A C 1
ATOM 1302 O O . LYS A 1 166 ? 14.757 11.956 3.667 1.00 95.12 166 LYS A O 1
ATOM 1307 N N . SER A 1 167 ? 16.327 13.306 2.813 1.00 95.75 167 SER A N 1
ATOM 1308 C CA . SER A 1 167 ? 15.927 14.478 3.606 1.00 95.75 167 SER A CA 1
ATOM 1309 C C . SER A 1 167 ? 14.532 14.959 3.214 1.00 95.75 167 SER A C 1
ATOM 1311 O O . SER A 1 167 ? 13.669 15.071 4.077 1.00 95.75 167 SER A O 1
ATOM 1313 N N . LYS A 1 168 ? 14.277 15.118 1.908 1.00 96.75 168 LYS A N 1
ATOM 1314 C CA . LYS A 1 168 ? 12.967 15.512 1.366 1.00 96.75 168 LYS A CA 1
ATOM 1315 C C . LYS A 1 168 ? 11.865 14.524 1.765 1.00 96.75 168 LYS A C 1
ATOM 1317 O O . LYS A 1 168 ? 10.800 14.940 2.210 1.00 96.75 168 LYS A O 1
ATOM 1322 N N . MET A 1 169 ? 12.138 13.221 1.654 1.00 97.19 169 MET A N 1
ATOM 1323 C CA . MET A 1 169 ? 11.219 12.164 2.093 1.00 97.19 169 MET A CA 1
ATOM 1324 C C . MET A 1 169 ? 10.949 12.250 3.601 1.00 97.19 169 MET A C 1
ATOM 1326 O O . MET A 1 169 ? 9.796 12.261 4.022 1.00 97.19 169 MET A O 1
ATOM 1330 N N . SER A 1 170 ? 11.998 12.361 4.421 1.00 96.75 170 SER A N 1
ATOM 1331 C CA . SER A 1 170 ? 11.870 12.509 5.875 1.00 96.75 170 SER A CA 1
ATOM 1332 C C . SER A 1 170 ? 11.035 13.735 6.254 1.00 96.75 170 SER A C 1
ATOM 1334 O O . SER A 1 170 ? 10.200 13.643 7.148 1.00 96.75 170 SER A O 1
ATOM 1336 N N . ASP A 1 171 ? 11.236 14.879 5.603 1.00 97.12 171 ASP A N 1
ATOM 1337 C CA . ASP A 1 171 ? 10.498 16.107 5.921 1.00 97.12 171 ASP A CA 1
ATOM 1338 C C . ASP A 1 171 ? 9.006 15.978 5.579 1.00 97.12 171 ASP A C 1
ATOM 1340 O O . ASP A 1 171 ? 8.149 16.362 6.378 1.00 97.12 171 ASP A O 1
ATOM 1344 N N . LEU A 1 172 ? 8.682 15.326 4.459 1.00 97.62 172 LEU A N 1
ATOM 1345 C CA . LEU A 1 172 ? 7.309 14.958 4.104 1.00 97.62 172 LEU A CA 1
ATOM 1346 C C . LEU A 1 172 ? 6.665 14.038 5.152 1.00 97.62 172 LEU A C 1
ATOM 1348 O O . LEU A 1 172 ? 5.533 14.279 5.570 1.00 97.62 172 LEU A O 1
ATOM 1352 N N . LEU A 1 173 ? 7.387 13.020 5.629 1.00 96.62 173 LEU A N 1
ATOM 1353 C CA . LEU A 1 173 ? 6.891 12.105 6.663 1.00 96.62 173 LEU A CA 1
ATOM 1354 C C . LEU A 1 173 ? 6.698 12.795 8.020 1.00 96.62 173 LEU A C 1
ATOM 1356 O O . LEU A 1 173 ? 5.728 12.497 8.714 1.00 96.62 173 LEU A O 1
ATOM 1360 N N . LYS A 1 174 ? 7.581 13.726 8.399 1.00 95.44 174 LYS A N 1
ATOM 1361 C CA . LYS 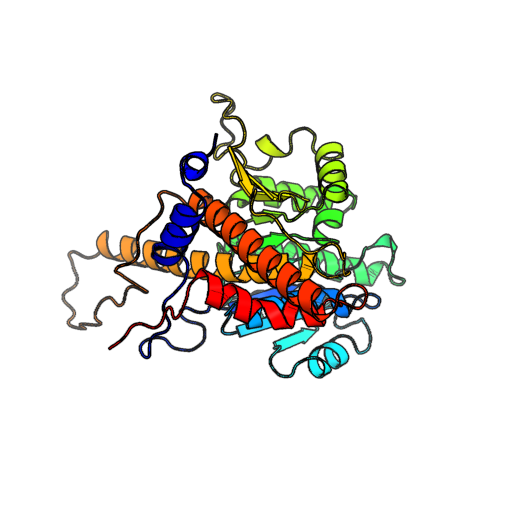A 1 174 ? 7.453 14.499 9.649 1.00 95.44 174 LYS A CA 1
ATOM 1362 C C . LYS A 1 174 ? 6.201 15.366 9.653 1.00 95.44 174 LYS A C 1
ATOM 1364 O O . LYS A 1 174 ? 5.508 15.437 10.661 1.00 95.44 174 LYS A O 1
ATOM 1369 N N . ASN A 1 175 ? 5.914 16.011 8.526 1.00 95.00 175 ASN A N 1
ATOM 1370 C CA . ASN A 1 175 ? 4.815 16.969 8.426 1.00 95.00 175 ASN A CA 1
ATOM 1371 C C . ASN A 1 175 ? 3.472 16.298 8.095 1.00 95.00 175 ASN A C 1
ATOM 1373 O O . ASN A 1 175 ? 2.413 16.813 8.455 1.00 95.00 175 ASN A O 1
ATOM 1377 N N . HIS A 1 176 ? 3.501 15.142 7.424 1.00 96.00 176 HIS A N 1
ATOM 1378 C CA . HIS A 1 176 ? 2.305 14.514 6.861 1.00 96.00 176 HIS A CA 1
ATOM 1379 C C . HIS A 1 176 ? 2.176 13.009 7.138 1.00 96.00 176 HIS A C 1
ATOM 1381 O O . HIS A 1 176 ? 1.392 12.331 6.470 1.00 96.00 176 HIS A O 1
ATOM 1387 N N . GLY A 1 177 ? 2.874 12.474 8.146 1.00 94.88 177 GLY A N 1
ATOM 1388 C CA . GLY A 1 177 ? 2.853 11.046 8.492 1.00 94.88 177 GLY A CA 1
ATOM 1389 C C . GLY A 1 177 ? 1.446 10.463 8.678 1.00 94.88 177 GLY A C 1
ATOM 1390 O O . GLY A 1 177 ? 1.198 9.313 8.313 1.00 94.88 177 GLY A O 1
ATOM 1391 N N . LYS A 1 178 ? 0.464 11.275 9.099 1.00 95.00 178 LYS A N 1
ATOM 1392 C CA . LYS A 1 178 ? -0.952 10.869 9.180 1.00 95.00 178 LYS A CA 1
ATOM 1393 C C . LYS A 1 178 ? -1.551 10.324 7.874 1.00 95.00 178 LYS A C 1
ATOM 1395 O O . LYS A 1 178 ? -2.465 9.507 7.959 1.00 95.00 178 LYS A O 1
ATOM 1400 N N . TYR A 1 179 ? -1.030 10.681 6.699 1.00 97.62 179 TYR A N 1
ATOM 1401 C CA . TYR A 1 179 ? -1.489 10.150 5.405 1.00 97.62 179 TYR A CA 1
ATOM 1402 C C . TYR A 1 179 ? -0.563 9.085 4.810 1.00 97.62 179 TYR A C 1
ATOM 1404 O O . TYR A 1 179 ? -0.811 8.616 3.704 1.00 97.62 179 TYR A O 1
ATOM 1412 N N . ILE A 1 180 ? 0.488 8.682 5.524 1.00 98.38 180 ILE A N 1
ATOM 1413 C CA . ILE A 1 180 ? 1.516 7.786 4.999 1.00 98.38 180 ILE A CA 1
ATOM 1414 C C . ILE A 1 180 ? 1.504 6.459 5.769 1.00 98.38 180 ILE A C 1
ATOM 1416 O O . ILE A 1 180 ? 1.312 6.416 6.991 1.00 98.38 180 ILE A O 1
ATOM 1420 N N . ALA A 1 181 ? 1.708 5.368 5.036 1.00 98.56 181 ALA A N 1
ATOM 1421 C CA . ALA A 1 181 ? 1.990 4.042 5.561 1.00 98.56 181 ALA A CA 1
ATOM 1422 C C . ALA A 1 181 ? 3.279 3.491 4.934 1.00 98.56 181 ALA A C 1
ATOM 1424 O O . ALA A 1 181 ? 3.515 3.659 3.739 1.00 98.56 181 ALA A O 1
ATOM 1425 N N . LEU A 1 182 ? 4.106 2.820 5.732 1.00 98.75 182 LEU A N 1
ATOM 1426 C CA . LEU A 1 182 ? 5.300 2.107 5.280 1.00 98.75 182 LEU A CA 1
ATOM 1427 C C . LEU A 1 182 ? 5.064 0.604 5.395 1.00 98.75 182 LEU A C 1
ATOM 1429 O O . LEU A 1 182 ? 4.499 0.148 6.388 1.00 98.75 182 LEU A O 1
ATOM 1433 N N . THR A 1 183 ? 5.558 -0.173 4.438 1.00 98.44 183 THR A N 1
ATOM 1434 C CA . THR A 1 183 ? 5.426 -1.641 4.448 1.00 98.44 183 THR A CA 1
ATOM 1435 C C . THR A 1 183 ? 6.783 -2.351 4.460 1.00 98.44 183 THR A C 1
ATOM 1437 O O . THR A 1 183 ? 7.038 -3.169 3.582 1.00 98.44 183 THR A O 1
ATOM 1440 N N . PRO A 1 184 ? 7.711 -2.069 5.392 1.00 98.12 184 PRO A N 1
ATOM 1441 C CA . PRO A 1 184 ? 9.037 -2.676 5.362 1.00 98.12 184 PRO A CA 1
ATOM 1442 C C . PRO A 1 184 ? 9.005 -4.168 5.714 1.00 98.12 184 PRO A C 1
ATOM 1444 O O . PRO A 1 184 ? 8.266 -4.610 6.589 1.00 98.12 184 PRO A O 1
ATOM 1447 N N . ASN A 1 185 ? 9.872 -4.961 5.093 1.00 95.69 185 ASN A N 1
ATOM 1448 C CA . ASN A 1 185 ? 10.288 -6.246 5.655 1.00 95.69 185 ASN A CA 1
ATOM 1449 C C . ASN A 1 185 ? 11.313 -6.049 6.791 1.00 95.69 185 ASN A C 1
ATOM 1451 O O . ASN A 1 185 ? 11.811 -4.950 7.025 1.00 95.69 185 ASN A O 1
ATOM 1455 N N . VAL A 1 186 ? 11.691 -7.136 7.470 1.00 94.50 186 VAL A N 1
ATOM 1456 C CA . VAL A 1 186 ? 12.647 -7.106 8.598 1.00 94.50 186 VAL A CA 1
ATOM 1457 C C . VAL A 1 186 ? 13.991 -6.438 8.251 1.00 94.50 186 VAL A C 1
ATOM 1459 O O . VAL A 1 186 ? 14.604 -5.799 9.104 1.00 94.50 186 VAL A O 1
ATOM 1462 N N . ILE A 1 187 ? 14.490 -6.584 7.020 1.00 94.81 187 ILE A N 1
ATOM 1463 C CA . ILE A 1 187 ? 15.765 -5.981 6.594 1.00 94.81 187 ILE A CA 1
ATOM 1464 C C . ILE A 1 187 ? 15.576 -4.489 6.301 1.00 94.81 187 ILE A C 1
ATOM 1466 O O . ILE A 1 187 ? 16.394 -3.675 6.726 1.00 94.81 187 ILE A O 1
ATOM 1470 N N . GLU A 1 188 ? 14.503 -4.130 5.599 1.00 97.25 188 GLU A N 1
ATOM 1471 C CA . GLU A 1 188 ? 14.135 -2.742 5.298 1.00 97.25 188 GLU A CA 1
ATOM 1472 C C . GLU A 1 188 ? 13.880 -1.947 6.582 1.00 97.25 188 GLU A C 1
ATOM 1474 O O . GLU A 1 188 ? 14.413 -0.850 6.735 1.00 97.25 188 GLU A O 1
ATOM 1479 N N . LEU A 1 189 ? 13.173 -2.530 7.557 1.00 97.19 189 LEU A N 1
ATOM 1480 C CA . LEU A 1 189 ? 12.913 -1.890 8.845 1.00 97.19 189 LEU A CA 1
ATOM 1481 C C . LEU A 1 189 ? 14.213 -1.637 9.613 1.00 97.19 189 LEU A C 1
ATOM 1483 O O . LEU A 1 189 ? 14.414 -0.542 10.127 1.00 97.19 189 LEU A O 1
ATOM 1487 N N . LYS A 1 190 ? 15.141 -2.603 9.628 1.00 97.00 190 LYS A N 1
ATOM 1488 C CA . LYS A 1 190 ? 16.468 -2.413 10.239 1.00 97.00 190 LYS A CA 1
ATOM 1489 C C . LYS A 1 190 ? 17.259 -1.281 9.583 1.00 97.00 190 LYS A C 1
ATOM 1491 O O . LYS A 1 190 ? 17.975 -0.566 10.278 1.00 97.00 190 LYS A O 1
ATOM 1496 N N . ARG A 1 191 ? 17.156 -1.109 8.260 1.00 97.25 191 ARG A N 1
ATOM 1497 C CA . ARG A 1 191 ? 17.800 0.014 7.552 1.00 97.25 191 ARG A CA 1
ATOM 1498 C C . ARG A 1 191 ? 17.169 1.346 7.943 1.00 97.25 191 ARG A C 1
ATOM 1500 O O . ARG A 1 191 ? 17.905 2.272 8.262 1.00 97.25 191 ARG A O 1
ATOM 1507 N N . LEU A 1 192 ? 15.838 1.410 7.993 1.00 97.56 192 LEU A N 1
ATOM 1508 C CA . LEU A 1 192 ? 15.110 2.597 8.446 1.00 97.56 192 LEU A CA 1
ATOM 1509 C C . LEU A 1 192 ? 15.469 2.969 9.885 1.00 97.56 192 LEU A C 1
ATOM 1511 O O . LEU A 1 192 ? 15.745 4.129 10.143 1.00 97.56 192 LEU A O 1
ATOM 1515 N N . GLN A 1 193 ? 15.532 2.003 10.802 1.00 96.88 193 GLN A N 1
ATOM 1516 C CA . GLN A 1 193 ? 15.920 2.237 12.199 1.00 96.88 193 GLN A CA 1
ATOM 1517 C C . GLN A 1 193 ? 17.390 2.639 12.355 1.00 96.88 193 GLN A C 1
ATOM 1519 O O . GLN A 1 193 ? 17.743 3.345 13.293 1.00 96.88 193 GLN A O 1
ATOM 1524 N N . LYS A 1 194 ? 18.267 2.191 11.450 1.00 97.19 194 LYS A N 1
ATOM 1525 C CA . LYS A 1 194 ? 19.666 2.625 11.438 1.00 97.19 194 LYS A CA 1
ATOM 1526 C C . LYS A 1 194 ? 19.794 4.088 11.008 1.00 97.19 194 LYS A C 1
ATOM 1528 O O . LYS A 1 194 ? 20.594 4.807 11.596 1.00 97.19 194 LYS A O 1
ATOM 1533 N N . GLU A 1 195 ? 19.043 4.504 9.989 1.00 97.19 195 GLU A N 1
ATOM 1534 C CA . GLU A 1 195 ? 19.037 5.896 9.508 1.00 97.19 195 GLU A CA 1
ATOM 1535 C C . GLU A 1 195 ? 18.263 6.828 10.456 1.00 97.19 195 GLU A C 1
ATOM 1537 O O . GLU A 1 195 ? 18.680 7.957 10.703 1.00 97.19 195 GLU A O 1
ATOM 1542 N N . TYR A 1 196 ? 17.165 6.336 11.031 1.00 96.25 196 TYR A N 1
ATOM 1543 C CA . TYR A 1 196 ? 16.292 7.046 11.961 1.00 96.25 196 TYR A CA 1
ATOM 1544 C C . TYR A 1 196 ? 16.124 6.223 13.250 1.00 96.25 196 TYR A C 1
ATOM 1546 O O . TYR A 1 196 ? 15.141 5.491 13.389 1.00 96.25 196 TYR A O 1
ATOM 1554 N N . PRO A 1 197 ? 17.059 6.307 14.215 1.00 95.31 197 PRO A N 1
ATOM 1555 C CA . PRO A 1 197 ? 16.947 5.592 15.494 1.00 95.31 197 PRO A CA 1
ATOM 1556 C C . PRO A 1 197 ? 15.672 5.937 16.279 1.00 95.31 197 PRO A C 1
ATOM 1558 O O . PRO A 1 197 ? 15.147 5.117 17.025 1.00 95.31 197 PRO A O 1
ATOM 1561 N N . ASP A 1 198 ? 15.154 7.143 16.059 1.00 93.50 198 ASP A N 1
ATOM 1562 C CA . ASP A 1 198 ? 13.921 7.713 16.590 1.00 93.50 198 ASP A CA 1
ATOM 1563 C C . ASP A 1 198 ? 12.694 7.460 15.685 1.00 93.50 198 ASP A C 1
ATOM 1565 O O . ASP A 1 198 ? 11.680 8.131 15.840 1.00 93.50 198 ASP A O 1
ATOM 1569 N N . LEU A 1 199 ? 12.740 6.498 14.746 1.00 93.88 199 LEU A N 1
ATOM 1570 C CA . LEU A 1 199 ? 11.706 6.234 13.721 1.00 93.88 199 LEU A CA 1
ATOM 1571 C C . LEU A 1 199 ? 10.255 6.337 14.227 1.00 93.88 199 LEU A C 1
ATOM 1573 O O . LEU A 1 199 ? 9.399 6.894 13.541 1.00 93.88 199 LEU A O 1
ATOM 1577 N N . TYR A 1 200 ? 9.972 5.789 15.412 1.00 91.81 200 TYR A N 1
ATOM 1578 C CA . TYR A 1 200 ? 8.615 5.698 15.960 1.00 91.81 200 TYR A CA 1
ATOM 1579 C C . TYR A 1 200 ? 8.098 6.976 16.624 1.00 91.81 200 TYR A C 1
ATOM 1581 O O . TYR A 1 200 ? 6.893 7.102 16.825 1.00 91.81 200 TYR A O 1
ATOM 1589 N N . THR A 1 201 ? 8.980 7.916 16.953 1.00 90.50 201 THR A N 1
ATOM 1590 C CA . THR A 1 201 ? 8.619 9.213 17.543 1.00 90.50 201 THR A CA 1
ATOM 1591 C C . THR A 1 201 ? 8.850 10.361 16.563 1.00 90.50 201 THR A C 1
ATOM 1593 O O . THR A 1 201 ? 8.149 11.364 16.613 1.00 90.50 201 THR A O 1
ATOM 1596 N N . ARG A 1 202 ? 9.777 10.192 15.613 1.00 91.31 202 ARG A N 1
ATOM 1597 C CA . ARG A 1 202 ? 10.176 11.195 14.618 1.00 91.31 202 ARG A CA 1
ATOM 1598 C C . ARG A 1 202 ? 9.083 11.565 13.623 1.00 91.31 202 ARG A C 1
ATOM 1600 O O . ARG A 1 202 ? 9.084 12.687 13.124 1.00 91.31 202 ARG A O 1
ATOM 1607 N N . PHE A 1 203 ? 8.219 10.619 13.264 1.00 94.00 203 PHE A N 1
ATOM 1608 C CA . PHE A 1 203 ? 7.231 10.788 12.196 1.00 94.00 203 PHE A CA 1
ATOM 1609 C C . PHE A 1 203 ? 5.813 10.624 12.751 1.00 94.00 203 PHE A C 1
ATOM 1611 O O . PHE A 1 203 ? 5.319 9.494 12.804 1.00 94.00 203 PHE A O 1
ATOM 1618 N N . PRO A 1 204 ? 5.145 11.709 13.181 1.00 91.88 204 PRO A N 1
ATOM 1619 C CA . PRO A 1 204 ? 3.845 11.609 13.826 1.00 91.88 204 PRO A CA 1
ATOM 1620 C C . PRO A 1 204 ? 2.737 11.081 12.920 1.00 91.88 204 PRO A C 1
ATOM 1622 O O . PRO A 1 204 ? 2.621 11.440 11.745 1.00 91.88 204 PRO A O 1
ATOM 1625 N N . GLY A 1 205 ? 1.885 10.237 13.490 1.00 92.56 205 GLY A N 1
ATOM 1626 C CA . GLY A 1 205 ? 0.731 9.648 12.830 1.00 92.56 205 GLY A CA 1
ATOM 1627 C C . GLY A 1 205 ? 1.078 8.658 11.720 1.00 92.56 205 GLY A C 1
ATOM 1628 O O . GLY A 1 205 ? 0.159 8.200 11.055 1.00 92.56 205 GLY A O 1
ATOM 1629 N N . LEU A 1 206 ? 2.346 8.317 11.498 1.00 95.94 206 LEU A N 1
ATOM 1630 C CA . LEU A 1 206 ? 2.801 7.301 10.551 1.00 95.94 206 LEU A CA 1
ATOM 1631 C C . LEU A 1 206 ? 2.327 5.898 10.965 1.00 95.94 206 LEU A C 1
ATOM 1633 O O . LEU A 1 206 ? 2.237 5.562 12.146 1.00 95.94 206 LEU A O 1
ATOM 1637 N N . ILE A 1 207 ? 2.044 5.056 9.972 1.00 96.88 207 ILE A N 1
ATOM 1638 C CA . ILE A 1 207 ? 1.776 3.627 10.181 1.00 96.88 207 ILE A CA 1
ATOM 1639 C C . ILE A 1 207 ? 2.884 2.812 9.535 1.00 96.88 207 ILE A C 1
ATOM 1641 O O . ILE A 1 207 ? 3.264 3.075 8.399 1.00 96.88 207 ILE A O 1
ATOM 1645 N N . ILE A 1 208 ? 3.389 1.812 10.247 1.00 98.19 208 ILE A N 1
ATOM 1646 C CA . ILE A 1 208 ? 4.403 0.887 9.746 1.00 98.19 208 ILE A CA 1
ATOM 1647 C C . ILE A 1 208 ? 3.841 -0.530 9.856 1.00 98.19 208 ILE A C 1
ATOM 1649 O O . ILE A 1 208 ? 3.571 -1.009 10.955 1.00 98.19 208 ILE A O 1
ATOM 1653 N N . LEU A 1 209 ? 3.661 -1.190 8.715 1.00 98.12 209 LEU A N 1
ATOM 1654 C CA . LEU A 1 209 ? 3.309 -2.603 8.606 1.00 98.12 209 LEU A CA 1
ATOM 1655 C C . LEU A 1 209 ? 4.594 -3.405 8.368 1.00 98.12 209 LEU A C 1
ATOM 1657 O O . LEU A 1 209 ? 5.057 -3.542 7.235 1.00 98.12 209 LEU A O 1
ATOM 1661 N N . GLU A 1 210 ? 5.194 -3.902 9.449 1.00 97.31 210 GLU A N 1
ATOM 1662 C CA . GLU A 1 210 ? 6.373 -4.768 9.389 1.00 97.31 210 GLU A CA 1
ATOM 1663 C C . GLU A 1 210 ? 5.966 -6.158 8.884 1.00 97.31 210 GLU A C 1
ATOM 1665 O O . GLU A 1 210 ? 5.282 -6.905 9.587 1.00 97.31 210 GLU A O 1
ATOM 1670 N N . LYS A 1 211 ? 6.427 -6.505 7.678 1.00 94.31 211 LYS A N 1
ATOM 1671 C CA . LYS A 1 211 ? 6.180 -7.795 7.020 1.00 94.31 211 LYS A CA 1
ATOM 1672 C C . LYS A 1 211 ? 7.046 -8.884 7.661 1.00 94.31 211 LYS A C 1
ATOM 1674 O O . LYS A 1 211 ? 8.281 -8.799 7.624 1.00 94.31 211 LYS A O 1
ATOM 1679 N N . GLY A 1 212 ? 6.428 -9.935 8.197 1.00 90.44 212 GLY A N 1
ATOM 1680 C CA . GLY A 1 212 ? 7.119 -10.974 8.963 1.00 90.44 212 GLY A CA 1
ATOM 1681 C C . GLY A 1 212 ? 6.372 -12.306 9.040 1.00 90.44 212 GLY A C 1
ATOM 1682 O O . GLY A 1 212 ? 5.464 -12.585 8.267 1.00 90.44 212 GLY A O 1
ATOM 1683 N N . LYS A 1 213 ? 6.782 -13.176 9.977 1.00 87.06 213 LYS A N 1
ATOM 1684 C CA . LYS A 1 213 ? 5.999 -14.384 10.319 1.00 87.06 213 LYS A CA 1
ATOM 1685 C C . LYS A 1 213 ? 4.658 -13.963 10.932 1.00 87.06 213 LYS A C 1
ATOM 1687 O O . LYS A 1 213 ? 3.586 -14.365 10.482 1.00 87.06 213 LYS A O 1
ATOM 1692 N N . ASN A 1 214 ? 4.759 -13.093 11.926 1.00 91.62 214 ASN A N 1
ATOM 1693 C CA . ASN A 1 214 ? 3.652 -12.318 12.445 1.00 91.62 214 ASN A CA 1
ATOM 1694 C C . ASN A 1 214 ? 3.879 -10.892 11.961 1.00 91.62 214 ASN A C 1
ATOM 1696 O O . ASN A 1 214 ? 4.950 -10.330 12.209 1.00 91.62 214 ASN A O 1
ATOM 1700 N N . ASP A 1 215 ? 2.913 -10.350 11.230 1.00 95.06 215 ASP A N 1
ATOM 1701 C CA . ASP A 1 215 ? 3.011 -8.971 10.775 1.00 95.06 215 ASP A CA 1
ATOM 1702 C C . ASP A 1 215 ? 2.715 -8.053 11.956 1.00 95.06 215 ASP A C 1
ATOM 1704 O O . ASP A 1 215 ? 1.781 -8.304 12.726 1.00 95.06 215 ASP A O 1
ATOM 1708 N N . LYS A 1 216 ? 3.506 -6.992 12.110 1.00 96.19 216 LYS A N 1
ATOM 1709 C CA . LYS A 1 216 ? 3.303 -6.008 13.176 1.00 96.19 216 LYS A CA 1
ATOM 1710 C C . LYS A 1 216 ? 2.837 -4.697 12.581 1.00 96.19 216 LYS A C 1
ATOM 1712 O O . LYS A 1 216 ? 3.478 -4.150 11.689 1.00 96.19 216 LYS A O 1
ATOM 1717 N N . ILE A 1 217 ? 1.735 -4.187 13.107 1.00 97.00 217 ILE A N 1
ATOM 1718 C CA . ILE A 1 217 ? 1.163 -2.899 12.756 1.00 97.00 217 ILE A CA 1
ATOM 1719 C C . ILE A 1 217 ? 1.544 -1.927 13.862 1.00 97.00 217 ILE A C 1
ATOM 1721 O O . ILE A 1 217 ? 1.068 -2.038 14.991 1.00 97.00 217 ILE A O 1
ATOM 1725 N N . ILE A 1 218 ? 2.428 -0.994 13.537 1.00 95.31 218 ILE A N 1
ATOM 1726 C CA . ILE A 1 218 ? 2.977 -0.010 14.463 1.00 95.31 218 ILE A CA 1
ATOM 1727 C C . ILE A 1 218 ? 2.390 1.350 14.091 1.00 95.31 218 ILE A C 1
ATOM 1729 O O . ILE A 1 218 ? 2.638 1.856 12.997 1.00 95.31 218 ILE A O 1
ATOM 1733 N N . SER A 1 219 ? 1.617 1.943 14.996 1.00 93.56 219 SER A N 1
ATOM 1734 C CA . SER A 1 219 ? 1.201 3.342 14.909 1.00 93.56 219 SER A CA 1
ATOM 1735 C C . SER A 1 219 ? 2.162 4.198 15.713 1.00 93.56 219 SER A C 1
ATOM 1737 O O . SER A 1 219 ? 2.317 3.989 16.919 1.00 93.56 219 SER A O 1
ATOM 1739 N N . THR A 1 220 ? 2.782 5.166 15.046 1.00 91.81 220 THR A N 1
ATOM 1740 C CA . THR A 1 220 ? 3.621 6.171 15.702 1.00 91.81 220 THR A CA 1
ATOM 1741 C C . THR A 1 220 ? 2.766 7.201 16.443 1.00 91.81 220 THR A C 1
ATOM 1743 O O . THR A 1 220 ? 1.534 7.234 16.309 1.00 91.81 220 THR A O 1
ATOM 1746 N N . ASN A 1 221 ? 3.429 8.023 17.254 1.00 80.94 221 ASN A N 1
ATOM 1747 C CA . ASN A 1 221 ? 2.792 9.003 18.133 1.00 80.94 221 ASN A CA 1
ATOM 1748 C C . ASN A 1 221 ? 1.990 10.035 17.335 1.00 80.94 221 ASN A C 1
ATOM 1750 O O . ASN A 1 221 ? 2.364 10.386 16.222 1.00 80.94 221 ASN A O 1
ATOM 1754 N N . GLN A 1 222 ? 0.877 10.526 17.881 1.00 74.12 222 GLN A N 1
ATOM 1755 C CA . GLN A 1 222 ? 0.003 11.466 17.162 1.00 74.12 222 GLN A CA 1
ATOM 1756 C C . GLN A 1 222 ? 0.469 12.928 17.246 1.00 74.12 222 GLN A C 1
ATOM 1758 O O . GLN A 1 222 ? 0.067 13.736 16.411 1.00 74.12 222 GLN A O 1
ATOM 1763 N N . SER A 1 223 ? 1.317 13.278 18.216 1.00 66.12 223 SER A N 1
ATOM 1764 C CA . SER A 1 223 ? 1.842 14.633 18.402 1.00 66.12 223 SER A CA 1
ATOM 1765 C C . SER A 1 223 ? 3.371 14.643 18.480 1.00 66.12 223 SER A C 1
ATOM 1767 O O . SER A 1 223 ? 3.999 13.674 18.898 1.00 66.12 223 SER A O 1
ATOM 1769 N N . ASN A 1 224 ? 3.958 15.780 18.093 1.00 55.53 224 ASN A N 1
ATOM 1770 C CA . ASN A 1 224 ? 5.366 16.116 18.348 1.00 55.53 224 ASN A CA 1
ATOM 1771 C C . ASN A 1 224 ? 5.595 16.618 19.784 1.00 55.53 224 ASN A C 1
ATOM 1773 O O . ASN A 1 224 ? 6.698 17.053 20.110 1.00 55.53 224 ASN A O 1
ATOM 1777 N N . ASP A 1 225 ? 4.550 16.643 20.616 1.00 54.06 225 ASP A N 1
ATOM 1778 C CA . ASP A 1 225 ? 4.626 17.237 21.941 1.00 54.06 225 ASP A CA 1
ATOM 1779 C C . ASP A 1 225 ? 5.335 16.261 22.885 1.00 54.06 225 ASP A C 1
ATOM 1781 O O . ASP A 1 225 ? 4.769 15.277 23.361 1.00 54.06 225 ASP A O 1
ATOM 1785 N N . SER A 1 226 ? 6.617 16.533 23.108 1.00 48.91 226 SER A N 1
ATOM 1786 C CA . SER A 1 226 ? 7.581 15.769 23.907 1.00 48.91 226 SER A CA 1
ATOM 1787 C C . SER A 1 226 ? 7.225 15.628 25.396 1.00 48.91 226 SER A C 1
ATOM 1789 O O . SER A 1 226 ? 8.042 15.155 26.180 1.00 48.91 226 SER A O 1
ATOM 1791 N N . THR A 1 227 ? 6.028 16.045 25.807 1.00 49.94 227 THR A N 1
ATOM 1792 C CA . THR A 1 227 ? 5.541 15.969 27.190 1.00 49.94 227 THR A CA 1
ATOM 1793 C C . THR A 1 227 ? 4.818 14.661 27.509 1.00 49.94 227 THR A C 1
ATOM 1795 O O . THR A 1 227 ? 4.750 14.291 28.678 1.00 49.94 227 THR A O 1
ATOM 1798 N N . ASN A 1 228 ? 4.360 13.915 26.496 1.00 46.78 228 ASN A N 1
ATOM 1799 C CA . ASN A 1 228 ? 3.806 12.574 26.669 1.00 46.78 228 ASN A CA 1
ATOM 1800 C C . ASN A 1 228 ? 4.640 11.564 25.869 1.00 46.78 228 ASN A C 1
ATOM 1802 O O . ASN A 1 228 ? 4.489 11.438 24.654 1.00 46.78 228 ASN A O 1
ATOM 1806 N N . GLU A 1 229 ? 5.511 10.821 26.558 1.00 49.34 229 GLU A N 1
ATOM 1807 C CA . GLU A 1 229 ? 6.159 9.605 26.045 1.00 49.34 229 GLU A CA 1
ATOM 1808 C C . GLU A 1 229 ? 5.111 8.497 25.828 1.00 49.34 229 GLU A C 1
ATOM 1810 O O . GLU A 1 229 ? 5.106 7.454 26.486 1.00 49.34 229 GLU A O 1
ATOM 1815 N N . GLU A 1 230 ? 4.162 8.708 24.917 1.00 60.00 230 GLU A N 1
ATOM 1816 C CA . GLU A 1 230 ? 3.325 7.611 24.464 1.00 60.00 230 GLU A CA 1
ATOM 1817 C C . GLU A 1 230 ? 4.216 6.650 23.679 1.00 60.00 230 GLU A C 1
ATOM 1819 O O . GLU A 1 230 ? 4.829 7.004 22.675 1.00 60.00 230 GLU A O 1
ATOM 1824 N N . ASN A 1 231 ? 4.347 5.424 24.179 1.00 68.19 231 ASN A N 1
ATOM 1825 C CA . ASN A 1 231 ? 4.991 4.358 23.427 1.00 68.19 231 ASN A CA 1
ATOM 1826 C C . ASN A 1 231 ? 4.173 4.068 22.158 1.00 68.19 231 ASN A C 1
ATOM 1828 O O . ASN A 1 231 ? 2.936 4.055 22.235 1.00 68.19 231 ASN A O 1
ATOM 1832 N N . PRO A 1 232 ? 4.824 3.750 21.022 1.00 81.19 232 PRO A N 1
ATOM 1833 C CA . PRO A 1 232 ? 4.112 3.431 19.795 1.00 81.19 232 PRO A CA 1
ATOM 1834 C C . PRO A 1 232 ? 3.115 2.297 20.038 1.00 81.19 232 PRO A C 1
ATOM 1836 O O . PRO A 1 232 ? 3.393 1.313 20.735 1.00 81.19 232 PRO A O 1
ATOM 1839 N N . GLN A 1 233 ? 1.924 2.430 19.463 1.00 86.81 233 GLN A N 1
ATOM 1840 C CA . GLN A 1 233 ? 0.901 1.407 19.600 1.00 86.81 233 GLN A CA 1
ATOM 1841 C C . GLN A 1 233 ? 1.186 0.281 18.614 1.00 86.81 233 GLN A C 1
ATOM 1843 O O . GLN A 1 233 ? 1.176 0.493 17.405 1.00 86.81 233 GLN A O 1
ATOM 1848 N N . ILE A 1 234 ? 1.411 -0.923 19.137 1.00 91.62 234 ILE A N 1
ATOM 1849 C CA . ILE A 1 234 ? 1.676 -2.114 18.331 1.00 9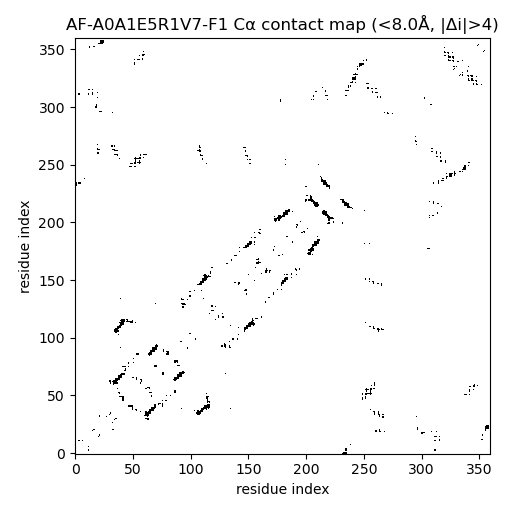1.62 234 ILE A CA 1
ATOM 1850 C C . ILE A 1 234 ? 0.470 -3.049 18.411 1.00 91.62 234 ILE A C 1
ATOM 1852 O O . ILE A 1 234 ? -0.014 -3.354 19.505 1.00 91.62 234 ILE A O 1
ATOM 1856 N N . LEU A 1 235 ? 0.001 -3.489 17.247 1.00 94.44 235 LEU A N 1
ATOM 1857 C CA . LEU A 1 235 ? -0.943 -4.585 17.064 1.00 94.44 235 LEU A CA 1
ATOM 1858 C C . LEU A 1 235 ? -0.246 -5.673 16.245 1.00 94.44 235 LEU A C 1
ATOM 1860 O O . LEU A 1 235 ? 0.320 -5.393 15.192 1.00 94.44 235 LEU A O 1
ATOM 1864 N N . GLU A 1 236 ? -0.275 -6.909 16.722 1.00 94.38 236 GLU A N 1
ATOM 1865 C CA . GLU A 1 236 ? 0.348 -8.039 16.034 1.00 94.38 236 GLU A CA 1
ATOM 1866 C C . GLU A 1 236 ? -0.724 -8.904 15.374 1.00 94.38 236 GLU A C 1
ATOM 1868 O O . GLU A 1 236 ? -1.701 -9.299 16.013 1.00 94.38 236 GLU A O 1
ATOM 1873 N N . ASN A 1 237 ? -0.540 -9.216 14.091 1.00 93.56 237 ASN A N 1
ATOM 1874 C CA . ASN A 1 237 ? -1.362 -10.201 13.410 1.00 93.56 237 ASN A CA 1
ATOM 1875 C C . ASN A 1 237 ? -0.778 -11.605 13.597 1.00 93.56 237 ASN A C 1
ATOM 1877 O O . ASN A 1 237 ? 0.080 -12.057 12.826 1.00 93.56 237 ASN A O 1
ATOM 1881 N N . THR A 1 238 ? -1.291 -12.288 14.618 1.00 87.56 238 THR A N 1
ATOM 1882 C CA . THR A 1 238 ? -0.932 -13.659 14.994 1.00 87.56 238 THR A CA 1
ATOM 1883 C C . THR A 1 238 ? -1.674 -14.733 14.199 1.00 87.56 238 THR A C 1
ATOM 1885 O O . THR A 1 238 ? -1.447 -15.915 14.452 1.00 87.56 238 THR A O 1
ATOM 1888 N N . VAL A 1 239 ? -2.518 -14.361 13.224 1.00 87.44 239 VAL A N 1
ATOM 1889 C CA . VAL A 1 239 ? -3.130 -15.329 12.304 1.00 87.44 239 VAL A CA 1
ATOM 1890 C C . VAL A 1 239 ? -2.017 -16.080 11.581 1.00 87.44 239 VAL A C 1
ATOM 1892 O O . VAL A 1 239 ? -1.133 -15.478 10.949 1.00 87.44 239 VAL A O 1
ATOM 1895 N N . GLU A 1 240 ? -2.044 -17.402 11.722 1.00 82.88 240 GLU A N 1
ATOM 1896 C CA . GLU A 1 240 ? -1.048 -18.280 11.135 1.00 82.88 240 GLU A CA 1
ATOM 1897 C C . GLU A 1 240 ? -1.189 -18.281 9.610 1.00 82.88 240 GLU A C 1
ATOM 1899 O O . GLU A 1 240 ? -2.275 -18.442 9.060 1.00 82.88 240 GLU A O 1
ATOM 1904 N N . SER A 1 241 ? -0.067 -18.089 8.919 1.00 84.19 241 SER A N 1
ATOM 1905 C CA . SER A 1 241 ? 0.024 -18.356 7.487 1.00 84.19 241 SER A CA 1
ATOM 1906 C C . SER A 1 241 ? 0.604 -19.749 7.306 1.00 84.19 241 SER A C 1
ATOM 1908 O O . SER A 1 241 ? 1.725 -20.016 7.742 1.00 84.19 241 SER A O 1
ATOM 1910 N N . HIS A 1 242 ? -0.129 -20.627 6.628 1.00 88.94 242 HIS A N 1
ATOM 1911 C CA . HIS A 1 242 ? 0.351 -21.966 6.283 1.00 88.94 242 HIS A CA 1
ATOM 1912 C C . HIS A 1 242 ? 1.275 -21.954 5.055 1.00 88.94 242 HIS A C 1
ATOM 1914 O O . HIS A 1 242 ? 1.806 -22.990 4.652 1.00 88.94 242 HIS A O 1
ATOM 1920 N N . CYS A 1 243 ? 1.492 -20.785 4.443 1.00 90.88 243 CYS A N 1
ATOM 1921 C CA . CYS A 1 243 ? 2.380 -20.648 3.302 1.00 90.88 243 CYS A CA 1
ATOM 1922 C C . CYS A 1 243 ? 3.855 -20.689 3.720 1.00 90.88 243 CYS A C 1
ATOM 1924 O O . CYS A 1 243 ? 4.377 -19.777 4.362 1.00 90.88 243 CYS A O 1
ATOM 1926 N N . LEU A 1 244 ? 4.558 -21.733 3.277 1.00 92.50 244 LEU A N 1
ATOM 1927 C CA . LEU A 1 244 ? 6.001 -21.890 3.491 1.00 92.50 244 LEU A CA 1
ATOM 1928 C C . LEU A 1 244 ? 6.837 -21.382 2.305 1.00 92.50 244 LEU A C 1
ATOM 1930 O O . LEU A 1 244 ? 8.064 -21.277 2.399 1.00 92.50 244 LEU A O 1
ATOM 1934 N N . LYS A 1 245 ? 6.199 -21.079 1.168 1.00 93.00 245 LYS A N 1
ATOM 1935 C CA . LYS A 1 245 ? 6.871 -20.557 -0.025 1.00 93.00 245 LYS A CA 1
ATOM 1936 C C . LYS A 1 245 ? 6.950 -19.034 0.033 1.00 93.00 245 LYS A C 1
ATOM 1938 O O . LYS A 1 245 ? 5.962 -18.349 0.249 1.00 93.00 245 LYS A O 1
ATOM 1943 N N . ARG A 1 246 ? 8.131 -18.496 -0.268 1.00 89.06 246 ARG A N 1
ATOM 1944 C CA . ARG A 1 246 ? 8.339 -17.064 -0.515 1.00 89.06 246 ARG A CA 1
ATOM 1945 C C . ARG A 1 246 ? 8.396 -16.828 -2.020 1.00 89.06 246 ARG A C 1
ATOM 1947 O O . ARG A 1 246 ? 9.391 -17.188 -2.648 1.00 89.06 246 ARG A O 1
ATOM 1954 N N . CYS A 1 247 ? 7.323 -16.310 -2.615 1.00 91.06 247 CYS A N 1
ATOM 1955 C CA . CYS A 1 247 ? 7.373 -15.786 -3.985 1.00 91.06 247 CYS A CA 1
ATOM 1956 C C . CYS A 1 247 ? 7.765 -14.298 -3.969 1.00 91.06 247 CYS A C 1
ATOM 1958 O O . CYS A 1 247 ? 7.584 -13.618 -2.962 1.00 91.06 247 CYS A O 1
ATOM 1960 N N . GLY A 1 248 ? 8.361 -13.806 -5.061 1.00 88.44 248 GLY A N 1
ATOM 1961 C CA . GLY A 1 248 ? 8.998 -12.483 -5.093 1.00 88.44 248 GLY A CA 1
ATOM 1962 C C . GLY A 1 248 ? 8.049 -11.320 -4.787 1.00 88.44 248 GLY A C 1
ATOM 1963 O O . GLY A 1 248 ? 8.407 -10.450 -4.005 1.00 88.44 248 GLY A O 1
ATOM 1964 N N . GLY A 1 249 ? 6.826 -11.342 -5.329 1.00 91.56 249 GLY A N 1
ATOM 1965 C CA . GLY A 1 249 ? 5.863 -10.240 -5.191 1.00 91.56 249 GLY A CA 1
ATOM 1966 C C . GLY A 1 249 ? 4.795 -10.406 -4.103 1.00 91.56 249 GLY A C 1
ATOM 1967 O O . GLY A 1 249 ? 3.699 -9.861 -4.225 1.00 91.56 249 GLY A O 1
ATOM 1968 N N . GLN A 1 250 ? 5.076 -11.163 -3.032 1.00 93.38 250 GLN A N 1
ATOM 1969 C CA . GLN A 1 250 ? 4.176 -11.204 -1.860 1.00 93.38 250 GLN A CA 1
ATOM 1970 C C . GLN A 1 250 ? 4.006 -9.813 -1.237 1.00 93.38 250 GLN A C 1
ATOM 1972 O O . GLN A 1 250 ? 2.896 -9.428 -0.877 1.00 93.38 250 GLN A O 1
ATOM 1977 N N . GLY A 1 251 ? 5.107 -9.058 -1.147 1.00 95.31 251 GLY A N 1
ATOM 1978 C CA . GLY A 1 251 ? 5.096 -7.675 -0.671 1.00 95.31 251 GLY A CA 1
ATOM 1979 C C . GLY A 1 251 ? 4.270 -6.765 -1.575 1.00 95.31 251 GLY A C 1
ATOM 1980 O O . GLY A 1 251 ? 3.400 -6.067 -1.072 1.00 95.31 251 GLY A O 1
ATOM 1981 N N . ASP A 1 252 ? 4.458 -6.861 -2.895 1.00 98.06 252 ASP A N 1
ATOM 1982 C CA . ASP A 1 252 ? 3.702 -6.067 -3.871 1.00 98.06 252 ASP A CA 1
ATOM 1983 C C . ASP A 1 252 ? 2.188 -6.293 -3.725 1.00 98.06 252 ASP A C 1
ATOM 1985 O O . ASP A 1 252 ? 1.407 -5.341 -3.715 1.00 98.06 252 ASP A O 1
ATOM 1989 N N . THR A 1 253 ? 1.777 -7.552 -3.525 1.00 98.31 253 THR A N 1
ATOM 1990 C CA . THR A 1 253 ? 0.368 -7.908 -3.300 1.00 98.31 253 THR A CA 1
ATOM 1991 C C . THR A 1 253 ? -0.187 -7.247 -2.037 1.00 98.31 253 THR A C 1
ATOM 1993 O O . THR A 1 253 ? -1.248 -6.624 -2.085 1.00 98.31 253 THR A O 1
ATOM 1996 N N . LEU A 1 254 ? 0.536 -7.345 -0.914 1.00 98.25 254 LEU A N 1
ATOM 1997 C CA . LEU A 1 254 ? 0.165 -6.712 0.357 1.00 98.25 254 LEU A CA 1
ATOM 1998 C C . LEU A 1 254 ? 0.017 -5.196 0.211 1.00 98.25 254 LEU A C 1
ATOM 2000 O O . LEU A 1 254 ? -0.978 -4.623 0.648 1.00 98.25 254 LEU A O 1
ATOM 2004 N N . THR A 1 255 ? 0.989 -4.565 -0.438 1.00 98.25 255 THR A N 1
ATOM 2005 C CA . THR A 1 255 ? 1.045 -3.119 -0.650 1.00 98.25 255 THR A CA 1
ATOM 2006 C C . THR A 1 255 ? -0.129 -2.627 -1.500 1.00 98.25 255 THR A C 1
ATOM 2008 O O . THR A 1 255 ? -0.772 -1.638 -1.142 1.00 98.25 255 THR A O 1
ATOM 2011 N N . GLY A 1 256 ? -0.475 -3.338 -2.579 1.00 98.62 256 GLY A N 1
ATOM 2012 C CA . GLY A 1 256 ? -1.642 -3.012 -3.404 1.00 98.62 256 GLY A CA 1
ATOM 2013 C C . GLY A 1 256 ? -2.973 -3.153 -2.651 1.00 98.62 256 GLY A C 1
ATOM 2014 O O . GLY A 1 256 ? -3.821 -2.253 -2.683 1.00 98.62 256 GLY A O 1
ATOM 2015 N N . CYS A 1 257 ? -3.146 -4.248 -1.908 1.00 98.75 257 CYS A N 1
ATOM 2016 C CA . CYS A 1 257 ? -4.336 -4.454 -1.077 1.00 98.75 257 CYS A CA 1
ATOM 2017 C C . CYS A 1 257 ? -4.464 -3.353 -0.006 1.00 98.75 257 CYS A C 1
ATOM 2019 O O . CYS A 1 257 ? -5.546 -2.799 0.192 1.00 98.75 257 CYS A O 1
ATOM 2021 N N . LEU A 1 258 ? -3.347 -2.964 0.625 1.00 98.81 258 LEU A N 1
ATOM 2022 C CA . LEU A 1 258 ? -3.322 -1.900 1.630 1.00 98.81 258 LEU A CA 1
ATOM 2023 C C . LEU A 1 258 ? -3.725 -0.554 1.046 1.00 98.81 258 LEU A C 1
ATOM 2025 O O . LEU A 1 258 ? -4.561 0.136 1.626 1.00 98.81 258 LEU A O 1
ATOM 2029 N N . ALA A 1 259 ? -3.181 -0.193 -0.114 1.00 98.75 259 ALA A N 1
ATOM 2030 C CA . ALA A 1 259 ? -3.570 1.039 -0.779 1.00 98.75 259 ALA A CA 1
ATOM 2031 C C . ALA A 1 259 ? -5.064 1.051 -1.115 1.00 98.75 259 ALA A C 1
ATOM 2033 O O . ALA A 1 259 ? -5.715 2.070 -0.906 1.00 98.75 259 ALA A O 1
ATOM 2034 N N . THR A 1 260 ? -5.636 -0.071 -1.551 1.00 98.69 260 THR A N 1
ATOM 2035 C CA . THR A 1 260 ? -7.078 -0.168 -1.838 1.00 98.69 260 THR A CA 1
ATOM 2036 C C . THR A 1 260 ? -7.917 0.116 -0.598 1.00 98.69 260 THR A C 1
ATOM 2038 O O . THR A 1 260 ? -8.775 0.998 -0.624 1.00 98.69 260 THR A O 1
ATOM 2041 N N . GLN A 1 261 ? -7.602 -0.533 0.523 1.00 98.19 261 GLN A N 1
ATOM 2042 C CA . GLN A 1 261 ? -8.354 -0.338 1.760 1.00 98.19 261 GLN A CA 1
ATOM 2043 C C . GLN A 1 261 ? -8.175 1.067 2.361 1.00 98.19 261 GLN A C 1
ATOM 2045 O O . GLN A 1 261 ? -9.126 1.649 2.887 1.00 98.19 261 GLN A O 1
ATOM 2050 N N . LEU A 1 262 ? -6.986 1.665 2.225 1.00 98.50 262 LEU A N 1
ATOM 2051 C CA . LEU A 1 262 ? -6.773 3.076 2.561 1.00 98.50 262 LEU A CA 1
ATOM 2052 C C . LEU A 1 262 ? -7.536 4.013 1.615 1.00 98.50 262 LEU A C 1
ATOM 2054 O O . LEU A 1 262 ? -8.012 5.056 2.052 1.00 98.50 262 LEU A O 1
ATOM 2058 N N . GLY A 1 263 ? -7.699 3.641 0.345 1.00 98.25 263 GLY A N 1
ATOM 2059 C CA . GLY A 1 263 ? -8.530 4.362 -0.617 1.00 98.25 263 GLY A CA 1
ATOM 2060 C C . GLY A 1 263 ? -9.994 4.415 -0.179 1.00 98.25 263 GLY A C 1
ATOM 2061 O O . GLY A 1 263 ? -10.586 5.493 -0.187 1.00 98.25 263 GLY A O 1
ATOM 2062 N N . TRP A 1 264 ? -10.551 3.298 0.299 1.00 97.81 264 TRP A N 1
ATOM 2063 C CA . TRP A 1 264 ? -11.891 3.275 0.901 1.00 97.81 264 TRP A CA 1
ATOM 2064 C C . TRP A 1 264 ? -11.972 4.174 2.136 1.00 97.81 264 TRP A C 1
ATOM 2066 O O . TRP A 1 264 ? -12.865 5.014 2.223 1.00 97.81 264 TRP A O 1
ATOM 2076 N N . CYS A 1 265 ? -10.989 4.098 3.042 1.00 97.00 265 CYS A N 1
ATOM 2077 C CA . CYS A 1 265 ? -10.914 5.017 4.184 1.00 97.00 265 CYS A CA 1
ATOM 2078 C C . CYS A 1 265 ? -10.900 6.489 3.740 1.00 97.00 265 CYS A C 1
ATOM 2080 O O . CYS A 1 265 ? -11.534 7.328 4.372 1.00 97.00 265 CYS A O 1
ATOM 2082 N N . ASN A 1 266 ? -10.186 6.816 2.658 1.00 97.06 266 ASN A N 1
ATOM 2083 C CA . ASN A 1 266 ? -10.096 8.180 2.146 1.00 97.06 266 ASN A CA 1
ATOM 2084 C C . ASN A 1 266 ? -11.455 8.732 1.724 1.00 97.06 266 ASN A C 1
ATOM 2086 O O . ASN A 1 266 ? -11.792 9.860 2.074 1.00 97.06 266 ASN A O 1
ATOM 2090 N N . ILE A 1 267 ? -12.221 7.921 0.991 1.00 95.62 267 ILE A N 1
ATOM 2091 C CA . ILE A 1 267 ? -13.564 8.265 0.519 1.00 95.62 267 ILE A CA 1
ATOM 2092 C C . ILE A 1 267 ? -14.457 8.571 1.715 1.00 95.62 267 ILE A C 1
ATOM 2094 O O . ILE A 1 267 ? -15.038 9.650 1.781 1.00 95.62 267 ILE A O 1
ATOM 2098 N N . LEU A 1 268 ? -14.499 7.656 2.686 1.00 94.19 268 LEU A N 1
ATOM 2099 C CA . LEU A 1 268 ? -15.359 7.774 3.863 1.00 94.19 268 LEU A CA 1
ATOM 2100 C C . LEU A 1 268 ? -14.993 8.991 4.724 1.00 94.19 268 LEU A C 1
ATOM 2102 O O . LEU A 1 268 ? -15.873 9.733 5.149 1.00 94.19 268 LEU A O 1
ATOM 2106 N N . LEU A 1 269 ? -13.698 9.241 4.941 1.00 94.12 269 LEU A N 1
ATOM 2107 C CA . LEU A 1 269 ? -13.233 10.395 5.717 1.00 94.12 269 LEU A CA 1
ATOM 2108 C C . LEU A 1 269 ? -13.527 11.726 5.013 1.00 94.12 269 LEU A C 1
ATOM 2110 O O . LEU A 1 269 ? -13.916 12.689 5.668 1.00 94.12 269 LEU A O 1
ATOM 2114 N N . ARG A 1 270 ? -13.353 11.799 3.687 1.00 92.81 270 ARG A N 1
ATOM 2115 C CA . ARG A 1 270 ? -13.691 13.003 2.909 1.00 92.81 270 ARG A CA 1
ATOM 2116 C C . ARG A 1 270 ? -15.196 13.258 2.887 1.00 92.81 270 ARG A C 1
ATOM 2118 O O . ARG A 1 270 ? -15.605 14.413 2.957 1.00 92.81 270 ARG A O 1
ATOM 2125 N N . ASP A 1 271 ? -15.999 12.203 2.791 1.00 90.94 271 ASP A N 1
ATOM 2126 C CA . ASP A 1 271 ? -17.459 12.283 2.855 1.00 90.94 271 ASP A CA 1
ATOM 2127 C C . ASP A 1 271 ? -17.930 12.821 4.216 1.00 90.94 271 ASP A C 1
ATOM 2129 O O . ASP A 1 271 ? -18.692 13.788 4.260 1.00 90.94 271 ASP A O 1
ATOM 2133 N N . ASP A 1 272 ? -17.375 12.302 5.320 1.00 89.94 272 ASP A N 1
ATOM 2134 C CA . ASP A 1 272 ? -17.635 12.827 6.667 1.00 89.94 272 ASP A CA 1
ATOM 2135 C C . ASP A 1 272 ? -17.233 14.312 6.782 1.00 89.94 272 ASP A C 1
ATOM 2137 O O . ASP A 1 272 ? -18.049 15.133 7.200 1.00 89.94 272 ASP A O 1
ATOM 2141 N N . GLU A 1 273 ? -16.025 14.698 6.346 1.00 88.69 273 GLU A N 1
ATOM 2142 C CA . GLU A 1 273 ? -15.571 16.101 6.388 1.00 88.69 273 GLU A CA 1
ATOM 2143 C C . GLU A 1 273 ? -16.465 17.052 5.572 1.00 88.69 273 GLU A C 1
ATOM 2145 O O . GLU A 1 273 ? -16.696 18.193 5.980 1.00 88.69 273 GLU A O 1
ATOM 2150 N N . ASN A 1 274 ? -16.945 16.612 4.407 1.00 86.88 274 ASN A N 1
ATOM 2151 C CA . ASN A 1 274 ? -17.831 17.408 3.560 1.00 86.88 274 ASN A CA 1
ATOM 2152 C C . ASN A 1 274 ? -19.239 17.523 4.153 1.00 86.88 274 ASN A C 1
ATOM 2154 O O . ASN A 1 274 ? -19.875 18.564 3.996 1.00 86.88 274 ASN A O 1
ATOM 2158 N N . SER A 1 275 ? -19.714 16.484 4.845 1.00 82.81 275 SER A N 1
ATOM 2159 C CA . SER A 1 275 ? -21.005 16.516 5.531 1.00 82.81 275 SER A CA 1
ATOM 2160 C C . SER A 1 275 ? -21.009 17.501 6.708 1.00 82.81 275 SER A C 1
ATOM 2162 O O . SER A 1 275 ? -21.925 18.313 6.795 1.00 82.81 275 SER A O 1
ATOM 2164 N N . SER A 1 276 ? -19.950 17.532 7.533 1.00 78.62 276 SER A N 1
ATOM 2165 C CA . SER A 1 276 ? -19.855 18.448 8.682 1.00 78.62 276 SER A CA 1
ATOM 2166 C C . SER A 1 276 ? -19.784 19.926 8.283 1.00 78.62 276 SER A C 1
ATOM 2168 O O . SER A 1 276 ? -20.411 20.762 8.921 1.00 78.62 276 SER A O 1
ATOM 2170 N N . LYS A 1 277 ? -19.053 20.274 7.214 1.00 70.94 277 LYS A N 1
ATOM 2171 C CA . LYS A 1 277 ? -18.878 21.681 6.791 1.00 70.94 277 LYS A CA 1
ATOM 2172 C C . LYS A 1 277 ? -20.168 22.370 6.349 1.00 70.94 277 LYS A C 1
ATOM 2174 O O . LYS A 1 277 ? -20.240 23.592 6.403 1.00 70.94 277 LYS A O 1
ATOM 2179 N N . ASN A 1 278 ? -21.148 21.602 5.881 1.00 58.53 278 ASN A N 1
ATOM 2180 C CA . ASN A 1 278 ? -22.414 22.137 5.388 1.00 58.53 278 ASN A CA 1
ATOM 2181 C C . ASN A 1 278 ? -23.466 22.306 6.498 1.00 58.53 278 ASN A C 1
ATOM 2183 O O . ASN A 1 278 ? -24.498 22.914 6.237 1.00 58.53 278 ASN A O 1
ATOM 2187 N N . ASP A 1 279 ? -23.229 21.782 7.707 1.00 58.06 279 ASP A N 1
ATOM 2188 C CA . ASP A 1 279 ? -24.128 21.968 8.856 1.00 58.06 279 ASP A CA 1
ATOM 2189 C C . ASP A 1 279 ? -23.778 23.232 9.674 1.00 58.06 279 ASP A C 1
ATOM 2191 O O . ASP A 1 279 ? -24.661 23.813 10.297 1.00 58.06 279 ASP A O 1
ATOM 2195 N N . ASP A 1 280 ? -22.532 23.720 9.607 1.00 54.59 280 ASP A N 1
ATOM 2196 C CA . ASP A 1 280 ? -22.067 24.916 10.340 1.00 54.59 280 ASP A CA 1
ATOM 2197 C C . ASP A 1 280 ? -22.270 26.245 9.577 1.00 54.59 280 ASP A C 1
ATOM 2199 O O . ASP A 1 280 ? -21.851 27.310 10.041 1.00 54.59 280 ASP A O 1
ATOM 2203 N N . GLY A 1 281 ? -22.903 26.222 8.400 1.00 51.44 281 GLY A N 1
ATOM 2204 C CA . GLY A 1 281 ? -23.064 27.424 7.586 1.00 51.44 281 GLY A CA 1
ATOM 2205 C C . GLY A 1 281 ? -24.153 27.344 6.528 1.00 51.44 281 GLY A C 1
ATOM 2206 O O . GLY A 1 281 ? -23.813 27.239 5.359 1.00 51.44 281 GLY A O 1
ATOM 2207 N N . ASP A 1 282 ? -25.425 27.451 6.927 1.00 45.34 282 ASP A N 1
ATOM 2208 C CA . ASP A 1 282 ? -26.413 28.318 6.257 1.00 45.34 282 ASP A CA 1
ATOM 2209 C C . ASP A 1 282 ? -27.738 28.354 7.049 1.00 45.34 282 ASP A C 1
ATOM 2211 O O . ASP A 1 282 ? -28.621 27.523 6.857 1.00 45.34 282 ASP A O 1
ATOM 2215 N N . ASP A 1 283 ? -27.894 29.343 7.933 1.00 44.78 283 ASP A N 1
ATOM 2216 C CA . ASP A 1 283 ? -29.201 29.719 8.504 1.00 44.78 283 ASP A CA 1
ATOM 2217 C C . ASP A 1 283 ? -29.858 30.848 7.675 1.00 44.78 283 ASP A C 1
ATOM 2219 O O . ASP A 1 283 ? -30.798 31.496 8.127 1.00 44.78 283 ASP A O 1
ATOM 2223 N N . ASN A 1 284 ? -29.349 31.150 6.465 1.00 46.41 284 ASN A N 1
ATOM 2224 C CA . ASN A 1 284 ? -29.768 32.338 5.713 1.00 46.41 284 ASN A CA 1
ATOM 2225 C C . ASN A 1 284 ? -29.736 32.208 4.179 1.00 46.41 284 ASN A C 1
ATOM 2227 O O . ASN A 1 284 ? -29.421 33.174 3.482 1.00 46.41 284 ASN A O 1
ATOM 2231 N N . ASN A 1 285 ? -30.179 31.081 3.614 1.00 42.34 285 ASN A N 1
ATOM 2232 C CA . ASN A 1 285 ? -30.620 31.083 2.216 1.00 42.34 285 ASN A CA 1
ATOM 2233 C C . ASN A 1 285 ? -31.747 30.088 1.922 1.00 42.34 285 ASN A C 1
ATOM 2235 O O . ASN A 1 285 ? -31.543 28.909 1.638 1.00 42.34 285 ASN A O 1
ATOM 2239 N N . ASN A 1 286 ? -32.967 30.627 1.895 1.00 46.06 286 ASN A N 1
ATOM 2240 C CA . ASN A 1 286 ? -34.108 30.040 1.203 1.00 46.06 286 ASN A CA 1
ATOM 2241 C C . ASN A 1 286 ? -33.795 29.937 -0.298 1.00 46.06 286 ASN A C 1
ATOM 2243 O O . ASN A 1 286 ? -34.026 30.881 -1.049 1.00 46.06 286 ASN A O 1
ATOM 2247 N N . ASN A 1 287 ? -33.318 28.780 -0.750 1.00 41.28 287 ASN A N 1
ATOM 2248 C CA . ASN A 1 287 ? -33.499 28.357 -2.134 1.00 41.28 287 ASN A CA 1
ATOM 2249 C C . ASN A 1 287 ? -33.757 26.850 -2.202 1.00 41.28 287 ASN A C 1
ATOM 2251 O O . ASN A 1 287 ? -32.874 26.021 -1.993 1.00 41.28 287 ASN A O 1
ATOM 2255 N N . ASN A 1 288 ? -35.011 26.530 -2.525 1.00 43.56 288 ASN A N 1
ATOM 2256 C CA . ASN A 1 288 ? -35.547 25.202 -2.795 1.00 43.56 288 ASN A CA 1
ATOM 2257 C C . ASN A 1 288 ? -34.779 24.492 -3.919 1.00 43.56 288 ASN A C 1
ATOM 2259 O O . ASN A 1 288 ? -35.156 24.576 -5.084 1.00 43.56 288 ASN A O 1
ATOM 2263 N N . ASN A 1 289 ? -33.755 23.728 -3.556 1.00 41.34 289 ASN A N 1
ATOM 2264 C CA . ASN A 1 289 ? -33.318 22.561 -4.310 1.00 41.34 289 ASN A CA 1
ATOM 2265 C C . ASN A 1 289 ? -33.017 21.450 -3.301 1.00 41.34 289 ASN A C 1
ATOM 2267 O O . ASN A 1 289 ? -31.894 21.335 -2.818 1.00 41.34 289 ASN A O 1
ATOM 2271 N N . ASN A 1 290 ? -34.031 20.633 -2.996 1.00 39.66 290 ASN A N 1
ATOM 2272 C CA . ASN A 1 290 ? -33.897 19.361 -2.281 1.00 39.66 290 ASN A CA 1
ATOM 2273 C C . ASN A 1 290 ? -33.013 18.393 -3.095 1.00 39.66 290 ASN A C 1
ATOM 2275 O O . ASN A 1 290 ? -33.502 17.444 -3.701 1.00 39.66 290 ASN A O 1
ATOM 2279 N N . LYS A 1 291 ? -31.700 18.625 -3.140 1.00 45.53 291 LYS A N 1
ATOM 2280 C CA . LYS A 1 291 ? -30.746 17.536 -3.335 1.00 45.53 291 LYS A CA 1
ATOM 2281 C C . LYS A 1 291 ? -30.632 16.863 -1.980 1.00 45.53 291 LYS A C 1
ATOM 2283 O O . LYS A 1 291 ? -29.981 17.400 -1.088 1.00 45.53 291 LYS A O 1
ATOM 2288 N N . GLU A 1 292 ? -31.329 15.743 -1.813 1.00 48.66 292 GLU A N 1
ATOM 2289 C CA . GLU A 1 292 ? -31.164 14.879 -0.646 1.00 48.66 292 GLU A CA 1
ATOM 2290 C C . GLU A 1 292 ? -29.667 14.708 -0.358 1.00 48.66 292 GLU A C 1
ATOM 2292 O O . GLU A 1 292 ? -28.880 14.394 -1.258 1.00 48.66 292 GLU A O 1
ATOM 2297 N N . LYS A 1 293 ? -29.268 15.004 0.885 1.00 58.25 293 LYS A N 1
ATOM 2298 C CA . LYS A 1 293 ? -27.888 14.887 1.367 1.00 58.25 293 LYS A CA 1
ATOM 2299 C C . LYS A 1 293 ? -27.454 13.424 1.225 1.00 58.25 293 LYS A C 1
ATOM 2301 O O . LYS A 1 293 ? -27.734 12.607 2.097 1.00 58.25 293 LYS A O 1
ATOM 2306 N N . HIS A 1 294 ? -26.795 13.077 0.124 1.00 68.38 294 HIS A N 1
ATOM 2307 C CA . HIS A 1 294 ? -26.368 11.703 -0.113 1.00 68.38 294 HIS A CA 1
ATOM 2308 C C . HIS A 1 294 ? -25.010 11.449 0.550 1.00 68.38 294 HIS A C 1
ATO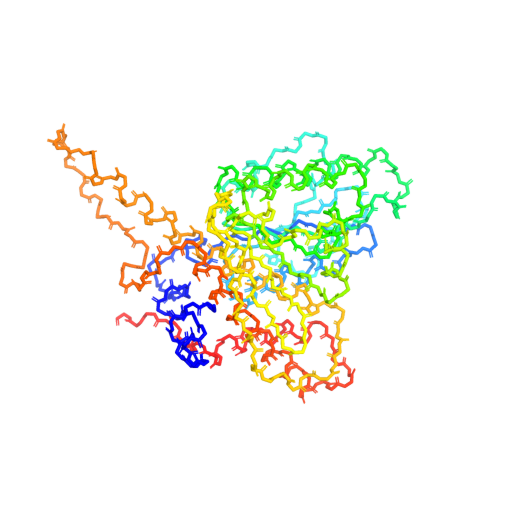M 2310 O O . HIS A 1 294 ? -23.967 11.545 -0.093 1.00 68.38 294 HIS A O 1
ATOM 2316 N N . VAL A 1 295 ? -25.034 11.110 1.839 1.00 81.44 295 VAL A N 1
ATOM 2317 C CA . VAL A 1 295 ? -23.871 10.582 2.568 1.00 81.44 295 VAL A CA 1
ATOM 2318 C C . VAL A 1 295 ? -23.542 9.197 2.016 1.00 81.44 295 VAL A C 1
ATOM 2320 O O . VAL A 1 295 ? -24.432 8.362 1.837 1.00 81.44 295 VAL A O 1
ATOM 2323 N N . ILE A 1 296 ? -22.273 8.938 1.718 1.00 82.81 296 ILE A N 1
ATOM 2324 C CA . ILE A 1 296 ? -21.827 7.613 1.290 1.00 82.81 296 ILE A CA 1
ATOM 2325 C C . ILE A 1 296 ? -21.897 6.687 2.501 1.00 82.81 296 ILE A C 1
ATOM 2327 O O . ILE A 1 296 ? -21.271 6.956 3.520 1.00 82.81 296 ILE A O 1
ATOM 2331 N N . TRP A 1 297 ? -22.635 5.580 2.384 1.00 84.62 297 TRP A N 1
ATOM 2332 C CA . TRP A 1 297 ? -22.768 4.555 3.425 1.00 84.62 297 TRP A CA 1
ATOM 2333 C C . TRP A 1 297 ? -23.065 5.139 4.832 1.00 84.62 297 TRP A C 1
ATOM 2335 O O . TRP A 1 297 ? -22.202 5.110 5.722 1.00 84.62 297 TRP A O 1
ATOM 2345 N N . PRO A 1 298 ? -24.269 5.716 5.038 1.00 83.25 298 PRO A N 1
ATOM 2346 C CA . PRO A 1 298 ? -24.608 6.485 6.241 1.00 83.25 298 PRO A CA 1
ATOM 2347 C C . PRO A 1 298 ? -24.650 5.641 7.522 1.00 83.25 298 PRO A C 1
ATOM 2349 O O . PRO A 1 298 ? -24.218 6.113 8.575 1.00 83.25 298 PRO A O 1
ATOM 2352 N N . ASP A 1 299 ? -25.099 4.387 7.419 1.00 84.75 299 ASP A N 1
ATOM 2353 C CA . ASP A 1 299 ? -25.291 3.468 8.552 1.00 84.75 299 ASP A CA 1
ATOM 2354 C C . ASP A 1 299 ? -23.990 2.806 9.038 1.00 84.75 299 ASP A C 1
ATOM 2356 O O . ASP A 1 299 ? -24.005 1.944 9.924 1.00 84.75 299 ASP A O 1
ATOM 2360 N N . ARG A 1 300 ? -22.837 3.185 8.471 1.00 90.19 300 ARG A N 1
ATOM 2361 C CA . ARG A 1 300 ? -21.544 2.643 8.892 1.00 90.19 300 ARG A CA 1
ATOM 2362 C C . ARG A 1 300 ? -21.205 3.058 10.321 1.00 90.19 300 ARG A C 1
ATOM 2364 O O . ARG A 1 300 ? -21.473 4.176 10.771 1.00 90.19 300 ARG A O 1
ATOM 2371 N N . LYS A 1 301 ? -20.476 2.189 11.015 1.00 91.69 301 LYS A N 1
ATOM 2372 C CA . LYS A 1 301 ? -19.812 2.557 12.264 1.00 91.69 301 LYS A CA 1
ATOM 2373 C C . LYS A 1 301 ? -18.607 3.448 11.943 1.00 91.69 301 LYS A C 1
ATOM 2375 O O . LYS A 1 301 ? -17.834 3.149 11.038 1.00 91.69 301 LYS A O 1
ATOM 2380 N N . ARG A 1 302 ? -18.422 4.523 12.711 1.00 92.81 302 ARG A N 1
ATOM 2381 C CA . ARG A 1 302 ? -17.256 5.414 12.606 1.00 92.81 302 ARG A CA 1
ATOM 2382 C C . ARG A 1 302 ? -16.210 5.052 13.657 1.00 92.81 302 ARG A C 1
ATOM 2384 O O . ARG A 1 302 ? -16.560 4.702 14.786 1.00 92.81 302 ARG A O 1
ATOM 2391 N N . LEU A 1 303 ? -14.939 5.110 13.271 1.00 92.38 303 LEU A N 1
ATOM 2392 C CA . LEU A 1 303 ? -13.803 5.031 14.194 1.00 92.38 303 LEU A CA 1
ATOM 2393 C C . LEU A 1 303 ? -13.439 6.430 14.703 1.00 92.38 303 LEU A C 1
ATOM 2395 O O . LEU A 1 303 ? -13.825 7.429 14.098 1.00 92.38 303 LEU A O 1
ATOM 2399 N N . GLU A 1 304 ? -12.705 6.505 15.811 1.00 87.50 304 GLU A N 1
ATOM 2400 C CA . GLU A 1 304 ? -12.480 7.772 16.523 1.00 87.50 304 GLU A CA 1
ATOM 2401 C C . GLU A 1 304 ? -11.535 8.713 15.778 1.00 87.50 304 GLU A C 1
ATOM 2403 O O . GLU A 1 304 ? -11.674 9.931 15.857 1.00 87.50 304 GLU A O 1
ATOM 2408 N N . ASN A 1 305 ? -10.548 8.165 15.070 1.00 88.94 305 ASN A N 1
ATOM 2409 C CA . ASN A 1 305 ? -9.544 8.964 14.382 1.00 88.94 305 ASN A CA 1
ATOM 2410 C C . ASN A 1 305 ? -8.933 8.228 13.182 1.00 88.94 305 ASN A C 1
ATOM 2412 O O . ASN A 1 305 ? -9.058 7.014 13.019 1.00 88.94 305 ASN A O 1
ATOM 2416 N N . ILE A 1 306 ? -8.218 8.985 12.347 1.00 92.69 306 ILE A N 1
ATOM 2417 C CA . ILE A 1 306 ? -7.556 8.487 11.133 1.00 92.69 306 ILE A CA 1
ATOM 2418 C C . ILE A 1 306 ? -6.560 7.351 11.404 1.00 92.69 306 ILE A C 1
ATOM 2420 O O . ILE A 1 306 ? -6.385 6.474 10.560 1.00 92.69 306 ILE A O 1
ATOM 2424 N N . ALA A 1 307 ? -5.901 7.337 12.564 1.00 91.94 307 ALA A N 1
ATOM 2425 C CA . ALA A 1 307 ? -4.941 6.291 12.892 1.00 91.94 307 ALA A CA 1
ATOM 2426 C C . ALA A 1 307 ? -5.643 4.950 13.115 1.00 91.94 307 ALA A C 1
ATOM 2428 O O . ALA A 1 307 ? -5.149 3.927 12.641 1.00 91.94 307 ALA A O 1
ATOM 2429 N N . GLU A 1 308 ? -6.827 4.959 13.734 1.00 92.88 308 GLU A N 1
ATOM 2430 C CA . GLU A 1 308 ? -7.624 3.750 13.920 1.00 92.88 308 GLU A CA 1
ATOM 2431 C C . GLU A 1 308 ? -8.014 3.100 12.585 1.00 92.88 308 GLU A C 1
ATOM 2433 O O . GLU A 1 308 ? -7.825 1.894 12.412 1.00 92.88 308 GLU A O 1
ATOM 2438 N N . TYR A 1 309 ? -8.463 3.904 11.612 1.00 95.56 309 TYR A N 1
ATOM 2439 C CA . TYR A 1 309 ? -8.766 3.439 10.252 1.00 95.56 309 TYR A CA 1
ATOM 2440 C C . TYR A 1 309 ? -7.567 2.748 9.599 1.00 95.56 309 TYR A C 1
ATOM 2442 O O . TYR A 1 309 ? -7.701 1.672 9.011 1.00 95.56 309 TYR A O 1
ATOM 2450 N N . LYS A 1 310 ? -6.371 3.331 9.728 1.00 96.25 310 LYS A N 1
ATOM 2451 C CA . LYS A 1 310 ? -5.160 2.769 9.124 1.00 96.25 310 LYS A CA 1
ATOM 2452 C C . LYS A 1 310 ? -4.668 1.504 9.825 1.00 96.25 310 LYS A C 1
ATOM 2454 O O . LYS A 1 310 ? -4.264 0.569 9.136 1.00 96.25 310 LYS A O 1
ATOM 2459 N N . VAL A 1 311 ? -4.707 1.451 11.161 1.00 96.31 311 VAL A N 1
ATOM 2460 C CA . VAL A 1 311 ? -4.318 0.246 11.917 1.00 96.31 311 VAL A CA 1
ATOM 2461 C C . VAL A 1 311 ? -5.233 -0.921 11.556 1.00 96.31 311 VAL A C 1
ATOM 2463 O O . VAL A 1 311 ? -4.744 -2.009 11.246 1.00 96.31 311 VAL A O 1
ATOM 2466 N N . LEU A 1 312 ? -6.549 -0.684 11.535 1.00 96.94 312 LEU A N 1
ATOM 2467 C CA . LEU A 1 312 ? -7.527 -1.706 11.175 1.00 96.94 312 LEU A CA 1
ATOM 2468 C C . LEU A 1 312 ? -7.359 -2.164 9.719 1.00 96.94 312 LEU A C 1
ATOM 2470 O O . LEU A 1 312 ? -7.356 -3.366 9.457 1.00 96.94 312 LEU A O 1
ATOM 2474 N N . SER A 1 313 ? -7.127 -1.226 8.794 1.00 97.81 313 SER A N 1
ATOM 2475 C CA . SER A 1 313 ? -6.836 -1.537 7.386 1.00 97.81 313 SER A CA 1
ATOM 2476 C C . SER A 1 313 ? -5.610 -2.438 7.239 1.00 97.81 313 SER A C 1
ATOM 2478 O O . SER A 1 313 ? -5.678 -3.472 6.581 1.00 97.81 313 SER A O 1
ATOM 2480 N N . ALA A 1 314 ? -4.495 -2.091 7.890 1.00 98.06 314 ALA A N 1
ATOM 2481 C CA . ALA A 1 314 ? -3.261 -2.871 7.820 1.00 98.06 314 ALA A CA 1
ATOM 2482 C C . ALA A 1 314 ? -3.424 -4.289 8.392 1.00 98.06 314 ALA A C 1
ATOM 2484 O O . ALA A 1 314 ? -2.918 -5.249 7.809 1.00 98.06 314 ALA A O 1
ATOM 2485 N N . TYR A 1 315 ? -4.164 -4.436 9.495 1.00 97.75 315 TYR A N 1
ATOM 2486 C CA . TYR A 1 315 ? -4.440 -5.741 10.100 1.00 97.75 315 TYR A CA 1
ATOM 2487 C C . TYR A 1 315 ? -5.277 -6.643 9.182 1.00 97.75 315 TYR A C 1
ATOM 2489 O O . TYR A 1 315 ? -4.936 -7.808 8.952 1.00 97.75 315 TYR A O 1
ATOM 2497 N N . VAL A 1 316 ? -6.364 -6.102 8.628 1.00 97.25 316 VAL A N 1
ATOM 2498 C CA . VAL A 1 316 ? -7.262 -6.828 7.721 1.00 97.25 316 VAL A CA 1
ATOM 2499 C C . VAL A 1 316 ? -6.533 -7.257 6.456 1.00 97.25 316 VAL A C 1
ATOM 2501 O O . VAL A 1 316 ? -6.584 -8.426 6.088 1.00 97.25 316 VAL A O 1
ATOM 2504 N N . VAL A 1 317 ? -5.798 -6.340 5.829 1.00 98.12 317 VAL A N 1
ATOM 2505 C CA . VAL A 1 317 ? -5.043 -6.624 4.604 1.00 98.12 317 VAL A CA 1
ATOM 2506 C C . VAL A 1 317 ? -4.007 -7.714 4.841 1.00 98.12 317 VAL A C 1
ATOM 2508 O O . VAL A 1 317 ? -3.924 -8.663 4.063 1.00 98.12 317 VAL A O 1
ATOM 2511 N N . SER A 1 318 ? -3.252 -7.620 5.941 1.00 97.44 318 SER A N 1
ATOM 2512 C CA . SER A 1 318 ? -2.317 -8.671 6.352 1.00 97.44 318 SER 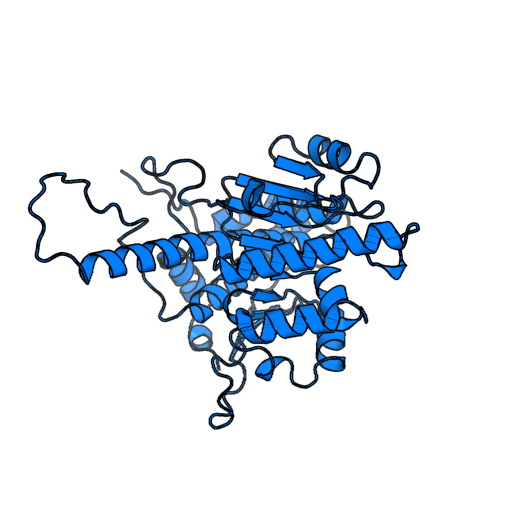A CA 1
ATOM 2513 C C . SER A 1 318 ? -3.025 -10.026 6.473 1.00 97.44 318 SER A C 1
ATOM 2515 O O . SER A 1 318 ? -2.520 -11.031 5.977 1.00 97.44 318 SER A O 1
ATOM 2517 N N . THR A 1 319 ? -4.229 -10.059 7.049 1.00 97.69 319 THR A N 1
ATOM 2518 C CA . THR A 1 319 ? -5.023 -11.289 7.185 1.00 97.69 319 THR A CA 1
ATOM 2519 C C . THR A 1 319 ? -5.432 -11.853 5.824 1.00 97.69 319 THR A C 1
ATOM 2521 O O . THR A 1 319 ? -5.178 -13.028 5.551 1.00 97.69 319 THR A O 1
ATOM 2524 N N . VAL A 1 320 ? -6.016 -11.027 4.950 1.00 97.88 320 VAL A N 1
ATOM 2525 C CA . VAL A 1 320 ? -6.475 -11.453 3.618 1.00 97.88 320 VAL A CA 1
ATOM 2526 C C . VAL A 1 320 ? -5.308 -11.992 2.792 1.00 97.88 320 VAL A C 1
ATOM 2528 O O . VAL A 1 320 ? -5.407 -13.073 2.213 1.00 97.88 320 VAL A O 1
ATOM 2531 N N . VAL A 1 321 ? -4.168 -11.295 2.773 1.00 97.31 321 VAL A N 1
ATOM 2532 C CA . VAL A 1 321 ? -3.000 -11.732 1.992 1.00 97.31 321 VAL A CA 1
ATOM 2533 C C . VAL A 1 321 ? -2.362 -12.997 2.572 1.00 97.31 321 VAL A C 1
ATOM 2535 O O . VAL A 1 321 ? -1.939 -13.866 1.805 1.00 97.31 321 VAL A O 1
ATOM 2538 N N . LYS A 1 322 ? -2.337 -13.171 3.901 1.00 96.38 322 LYS A N 1
ATOM 2539 C CA . LYS A 1 322 ? -1.897 -14.430 4.532 1.00 96.38 322 LYS A CA 1
ATOM 2540 C C . LYS A 1 322 ? -2.793 -15.611 4.144 1.00 96.38 322 LYS A C 1
ATOM 2542 O O . LYS A 1 322 ? -2.270 -16.682 3.813 1.00 96.38 322 LYS A O 1
ATOM 2547 N N . LEU A 1 323 ? -4.113 -15.418 4.129 1.00 97.25 323 LEU A N 1
ATOM 2548 C CA . LEU A 1 323 ? -5.068 -16.443 3.703 1.00 97.25 323 LEU A CA 1
ATOM 2549 C C . LEU A 1 323 ? -4.914 -16.766 2.209 1.00 97.25 323 LEU A C 1
ATOM 2551 O O . LEU A 1 323 ? -4.773 -17.935 1.850 1.00 97.25 323 LEU A O 1
ATOM 2555 N N . ALA A 1 324 ? -4.834 -15.747 1.348 1.00 97.62 324 ALA A N 1
ATOM 2556 C CA . ALA A 1 324 ? -4.604 -15.914 -0.089 1.00 97.62 324 ALA A CA 1
ATOM 2557 C C . ALA A 1 324 ? -3.304 -16.686 -0.373 1.00 97.62 324 ALA A C 1
ATOM 2559 O O . ALA A 1 324 ? -3.274 -17.610 -1.186 1.00 97.62 324 ALA A O 1
ATOM 2560 N N . SER A 1 325 ? -2.234 -16.358 0.355 1.00 96.81 325 SER A N 1
ATOM 2561 C CA . SER A 1 325 ? -0.942 -17.039 0.251 1.00 96.81 325 SER A CA 1
ATOM 2562 C C . SER A 1 325 ? -1.026 -18.499 0.681 1.00 96.81 325 SER A C 1
ATOM 2564 O O . SER A 1 325 ? -0.477 -19.372 0.010 1.00 96.81 325 SER A O 1
ATOM 2566 N N . SER A 1 326 ? -1.754 -18.784 1.762 1.00 96.94 326 SER A N 1
ATOM 2567 C CA . SER A 1 326 ? -1.971 -20.149 2.251 1.00 96.94 326 SER A CA 1
ATOM 2568 C C . SER A 1 326 ? -2.768 -20.990 1.251 1.00 96.94 326 SER A C 1
ATOM 2570 O O . SER A 1 326 ? -2.378 -22.121 0.967 1.00 96.94 326 SER A O 1
ATOM 2572 N N . LYS A 1 327 ? -3.817 -20.420 0.646 1.00 97.31 327 LYS A N 1
ATOM 2573 C CA . LYS A 1 327 ? -4.611 -21.065 -0.412 1.00 97.31 327 LYS A CA 1
ATOM 2574 C C . LYS A 1 327 ? -3.773 -21.369 -1.654 1.00 97.31 327 LYS A C 1
ATOM 2576 O O . LYS A 1 327 ? -3.746 -22.503 -2.122 1.00 97.31 327 LYS A O 1
ATOM 2581 N N . ALA A 1 328 ? -3.027 -20.384 -2.152 1.00 97.75 328 ALA A N 1
ATOM 2582 C CA . ALA A 1 328 ? -2.153 -20.567 -3.309 1.00 97.75 328 ALA A CA 1
ATOM 2583 C C . ALA A 1 328 ? -1.057 -21.615 -3.038 1.00 97.75 328 ALA A C 1
ATOM 2585 O O . ALA A 1 328 ? -0.728 -22.428 -3.904 1.00 97.75 328 ALA A O 1
ATOM 2586 N N . PHE A 1 329 ? -0.513 -21.640 -1.818 1.00 98.00 329 PHE A N 1
ATOM 2587 C CA . PHE A 1 329 ? 0.466 -22.641 -1.410 1.00 98.00 329 PHE A CA 1
ATOM 2588 C C . PHE A 1 329 ? -0.131 -24.046 -1.311 1.00 98.00 329 PHE A C 1
ATOM 2590 O O . PHE A 1 329 ? 0.519 -24.990 -1.754 1.00 98.00 329 PHE A O 1
ATOM 2597 N N . ALA A 1 330 ? -1.349 -24.195 -0.788 1.00 97.56 330 ALA A N 1
ATOM 2598 C CA . ALA A 1 330 ? -2.030 -25.486 -0.716 1.00 97.56 330 ALA A CA 1
ATOM 2599 C C . ALA A 1 330 ? -2.261 -26.108 -2.106 1.00 97.56 330 ALA A C 1
ATOM 2601 O O . ALA A 1 330 ? -2.257 -27.328 -2.240 1.00 97.56 330 ALA A O 1
ATOM 2602 N N . GLU A 1 331 ? -2.409 -25.284 -3.149 1.00 97.44 331 GLU A N 1
ATOM 2603 C CA . GLU A 1 331 ? -2.566 -25.758 -4.529 1.00 97.44 331 GLU A CA 1
ATOM 2604 C C . GLU A 1 331 ? -1.233 -26.000 -5.248 1.00 97.44 331 GLU A C 1
ATOM 2606 O O . GLU A 1 331 ? -1.094 -26.954 -6.013 1.00 97.44 331 GLU A O 1
ATOM 2611 N N . LYS A 1 332 ? -0.248 -25.116 -5.055 1.00 97.94 332 LYS A N 1
ATOM 2612 C CA . LYS A 1 332 ? 0.963 -25.070 -5.898 1.00 97.94 332 LYS A CA 1
ATOM 2613 C C . LYS A 1 332 ? 2.235 -25.516 -5.185 1.00 97.94 332 LYS A C 1
ATOM 2615 O O . LYS A 1 332 ? 3.244 -25.802 -5.842 1.00 97.94 332 LYS A O 1
ATOM 2620 N N . PHE A 1 333 ? 2.227 -25.554 -3.856 1.00 96.06 333 PHE A N 1
ATOM 2621 C CA . PHE A 1 333 ? 3.358 -25.886 -2.993 1.00 96.06 333 PHE A CA 1
ATOM 2622 C C . PHE A 1 333 ? 4.662 -25.203 -3.444 1.00 96.06 333 PHE A C 1
ATOM 2624 O O . PHE A 1 333 ? 4.775 -23.977 -3.498 1.00 96.06 333 PHE A O 1
ATOM 2631 N N . ARG A 1 334 ? 5.677 -25.999 -3.807 1.00 96.81 334 ARG A N 1
ATOM 2632 C CA . ARG A 1 334 ? 7.000 -25.529 -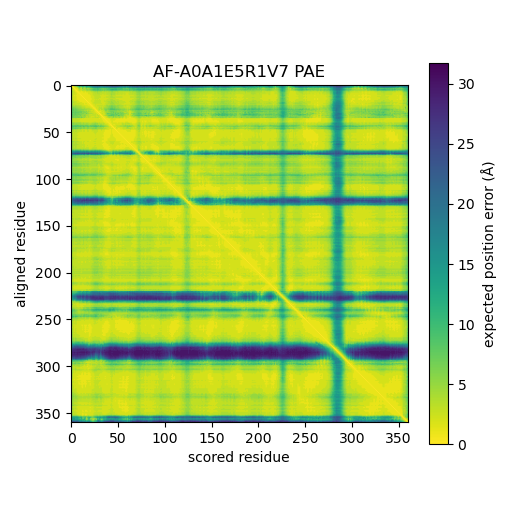4.236 1.00 96.81 334 ARG A CA 1
ATOM 2633 C C . ARG A 1 334 ? 6.928 -24.616 -5.460 1.00 96.81 334 ARG A C 1
ATOM 2635 O O . ARG A 1 334 ? 7.730 -23.681 -5.554 1.00 96.81 334 ARG A O 1
ATOM 2642 N N . SER A 1 335 ? 5.987 -24.876 -6.365 1.00 96.94 335 SER A N 1
ATOM 2643 C CA . SER A 1 335 ? 5.855 -24.174 -7.644 1.00 96.94 335 SER A CA 1
ATOM 2644 C C . SER A 1 335 ? 5.139 -22.827 -7.543 1.00 96.94 335 SER A C 1
ATOM 2646 O O . SER A 1 335 ? 5.235 -22.054 -8.487 1.00 96.94 335 SER A O 1
ATOM 2648 N N . MET A 1 336 ? 4.523 -22.510 -6.393 1.00 97.75 336 MET A N 1
ATOM 2649 C CA . MET A 1 336 ? 3.747 -21.281 -6.186 1.00 97.75 336 MET A CA 1
ATOM 2650 C C . MET A 1 336 ? 4.511 -20.027 -6.635 1.00 97.75 336 MET A C 1
ATOM 2652 O O . MET A 1 336 ? 5.645 -19.780 -6.198 1.00 97.75 336 MET A O 1
ATOM 2656 N N . GLN A 1 337 ? 3.860 -19.231 -7.472 1.00 97.38 337 GLN A N 1
ATOM 2657 C CA . GLN A 1 337 ? 4.312 -17.951 -8.001 1.00 97.38 337 GLN A CA 1
ATOM 2658 C C . GLN A 1 337 ? 3.492 -16.797 -7.405 1.00 97.38 337 GLN A C 1
ATOM 2660 O O . GLN A 1 337 ? 2.602 -16.991 -6.578 1.00 97.38 337 GLN A O 1
ATOM 2665 N N . THR A 1 338 ? 3.819 -15.562 -7.784 1.00 97.38 338 THR A N 1
ATOM 2666 C CA . THR A 1 338 ? 3.061 -14.382 -7.337 1.00 97.38 338 THR A CA 1
ATOM 2667 C C . THR A 1 338 ? 1.701 -14.284 -8.025 1.00 97.38 338 THR A C 1
ATOM 2669 O O . THR A 1 338 ? 0.723 -13.938 -7.377 1.00 97.38 338 THR A O 1
ATOM 2672 N N . THR A 1 339 ? 1.601 -14.688 -9.292 1.00 97.12 339 THR A N 1
ATOM 2673 C CA . THR A 1 339 ? 0.322 -14.805 -10.011 1.00 97.12 339 THR A CA 1
ATOM 2674 C C . THR A 1 339 ? -0.663 -15.724 -9.288 1.00 97.12 339 THR A C 1
ATOM 2676 O O . THR A 1 339 ? -1.824 -15.361 -9.132 1.00 97.12 339 THR A O 1
ATOM 2679 N N . ASP A 1 340 ? -0.193 -16.870 -8.781 1.00 97.94 340 ASP A N 1
ATOM 2680 C CA . ASP A 1 340 ? -1.022 -17.798 -8.003 1.00 97.94 340 ASP A CA 1
ATOM 2681 C C . ASP A 1 340 ? -1.556 -17.143 -6.721 1.00 97.94 340 ASP A C 1
ATOM 2683 O O . ASP A 1 340 ? -2.725 -17.311 -6.390 1.00 97.94 340 ASP A O 1
ATOM 2687 N N . LEU A 1 341 ? -0.722 -16.361 -6.021 1.00 97.88 341 LEU A N 1
ATOM 2688 C CA . LEU A 1 341 ? -1.149 -15.577 -4.859 1.00 97.88 341 LEU A CA 1
ATOM 2689 C C . LEU A 1 341 ? -2.212 -14.541 -5.241 1.00 97.88 341 LEU A C 1
ATOM 2691 O O . LEU A 1 341 ? -3.262 -14.501 -4.605 1.00 97.88 341 LEU A O 1
ATOM 2695 N N . ASN A 1 342 ? -1.954 -13.716 -6.262 1.00 97.69 342 ASN A N 1
ATOM 2696 C CA . ASN A 1 342 ? -2.906 -12.708 -6.732 1.00 97.69 342 ASN A CA 1
ATOM 2697 C C . ASN A 1 342 ? -4.266 -13.352 -7.035 1.00 97.69 342 ASN A C 1
ATOM 2699 O O . ASN A 1 342 ? -5.284 -12.883 -6.534 1.00 97.69 342 ASN A O 1
ATOM 2703 N N . ASN A 1 343 ? -4.283 -14.476 -7.755 1.00 97.19 343 ASN A N 1
ATOM 2704 C CA . ASN A 1 343 ? -5.512 -15.190 -8.112 1.00 97.19 343 ASN A CA 1
ATOM 2705 C C . ASN A 1 343 ? -6.336 -15.658 -6.898 1.00 97.19 343 ASN A C 1
ATOM 2707 O O . ASN A 1 343 ? -7.525 -15.929 -7.044 1.00 97.19 343 ASN A O 1
ATOM 2711 N N . LYS A 1 344 ? -5.735 -15.735 -5.704 1.00 98.19 344 LYS A N 1
ATOM 2712 C CA . LYS A 1 344 ? -6.411 -16.093 -4.449 1.00 98.19 344 LYS A CA 1
ATOM 2713 C C . LYS A 1 344 ? -6.822 -14.903 -3.587 1.00 98.19 344 LYS A C 1
ATOM 2715 O O . LYS A 1 344 ? -7.491 -15.116 -2.581 1.00 98.19 344 LYS A O 1
ATOM 2720 N N . VAL A 1 345 ? -6.470 -13.669 -3.961 1.00 98.31 345 VAL A N 1
ATOM 2721 C CA . VAL A 1 345 ? -6.809 -12.462 -3.184 1.00 98.31 345 VAL A CA 1
ATOM 2722 C C . VAL A 1 345 ? -8.322 -12.283 -3.070 1.00 98.31 345 VAL A C 1
ATOM 2724 O O . VAL A 1 345 ? -8.825 -12.183 -1.955 1.00 98.31 345 VAL A O 1
ATOM 2727 N N . GLY A 1 346 ? -9.047 -12.309 -4.192 1.00 97.12 346 GLY A N 1
ATOM 2728 C CA . GLY A 1 346 ? -10.507 -12.153 -4.185 1.00 97.12 346 GLY A CA 1
ATOM 2729 C C . GLY A 1 346 ? -11.222 -13.280 -3.431 1.00 97.12 346 GLY A C 1
ATOM 2730 O O . GLY A 1 346 ? -12.124 -13.019 -2.643 1.00 97.12 346 GLY A O 1
ATOM 2731 N N . GLU A 1 347 ? -10.768 -14.529 -3.598 1.00 97.00 347 GLU A N 1
ATOM 2732 C CA . GLU A 1 347 ? -11.307 -15.690 -2.871 1.00 97.00 347 GLU A CA 1
ATOM 2733 C C . GLU A 1 347 ? -11.100 -15.553 -1.353 1.00 97.00 347 GLU A C 1
ATOM 2735 O O . GLU A 1 347 ? -12.026 -15.769 -0.575 1.00 97.00 347 GLU A O 1
ATOM 2740 N N . ALA A 1 348 ? -9.900 -15.158 -0.919 1.00 97.50 348 ALA A N 1
ATOM 2741 C CA . ALA A 1 348 ? -9.596 -14.942 0.493 1.00 97.50 348 ALA A CA 1
ATOM 2742 C C . ALA A 1 348 ? -10.386 -13.770 1.087 1.00 97.50 348 ALA A C 1
ATOM 2744 O O . ALA A 1 348 ? -10.850 -13.854 2.222 1.00 97.50 348 ALA A O 1
ATOM 2745 N N . PHE A 1 349 ? -10.553 -12.686 0.326 1.00 97.06 349 PHE A N 1
ATOM 2746 C CA . PHE A 1 349 ? -11.375 -11.552 0.736 1.00 97.06 349 PHE A CA 1
ATOM 2747 C C . PHE A 1 349 ? -12.828 -11.985 0.964 1.00 97.06 349 PHE A C 1
ATOM 2749 O O . PHE A 1 349 ? -13.399 -11.702 2.017 1.00 97.06 349 PHE A O 1
ATOM 2756 N N . TYR A 1 350 ? -13.395 -12.729 0.010 1.00 95.25 350 TYR A N 1
ATOM 2757 C CA . TYR A 1 350 ? -14.755 -13.250 0.096 1.00 95.25 350 TYR A CA 1
ATOM 2758 C C . TYR A 1 350 ? -14.942 -14.221 1.266 1.00 95.25 350 TYR A C 1
ATOM 2760 O O . TYR A 1 350 ? -15.943 -14.151 1.965 1.00 95.25 350 TYR A O 1
ATOM 2768 N N . GLU A 1 351 ? -13.974 -15.095 1.539 1.00 95.62 351 GLU A N 1
ATOM 2769 C CA . GLU A 1 351 ? -14.055 -16.008 2.686 1.00 95.62 351 GLU A CA 1
ATOM 2770 C C . GLU A 1 351 ? -14.088 -15.266 4.032 1.00 95.62 351 GLU A C 1
ATOM 2772 O O . GLU A 1 351 ? -14.776 -15.693 4.958 1.00 95.62 351 GLU A O 1
ATOM 2777 N N . ILE A 1 352 ? -13.374 -14.142 4.141 1.00 95.00 352 ILE A N 1
ATOM 2778 C CA . ILE A 1 352 ? -13.297 -13.353 5.377 1.00 95.00 352 ILE A CA 1
ATOM 2779 C C . ILE A 1 352 ? -14.541 -12.474 5.571 1.00 95.00 352 ILE A C 1
ATOM 2781 O O . ILE A 1 352 ? -15.026 -12.350 6.696 1.00 95.00 352 ILE A O 1
ATOM 2785 N N . PHE A 1 353 ? -15.046 -11.846 4.505 1.00 93.12 353 PHE A N 1
ATOM 2786 C CA . PHE A 1 353 ? -16.104 -10.829 4.597 1.00 93.12 353 PHE A CA 1
ATOM 2787 C C . PHE A 1 353 ? -17.474 -11.267 4.065 1.00 93.12 353 PHE A C 1
ATOM 2789 O O . PHE A 1 353 ? -18.473 -10.612 4.366 1.00 93.12 353 PHE A O 1
ATOM 2796 N N . GLY A 1 354 ? -17.546 -12.373 3.325 1.00 87.00 354 GLY A N 1
ATOM 2797 C CA . GLY A 1 354 ? -18.749 -12.840 2.638 1.00 87.00 354 GLY A CA 1
ATOM 2798 C C . GLY A 1 354 ? -19.225 -11.894 1.532 1.00 87.00 354 GLY A C 1
ATOM 2799 O O . GLY A 1 354 ? -18.503 -11.001 1.085 1.00 87.00 354 GLY A O 1
ATOM 2800 N N . ASP A 1 355 ? -20.479 -12.079 1.110 1.00 70.69 355 ASP A N 1
ATOM 2801 C CA . ASP A 1 355 ? -21.177 -11.123 0.252 1.00 70.69 355 ASP A CA 1
ATOM 2802 C C . ASP A 1 355 ? -21.476 -9.850 1.052 1.00 70.69 355 ASP A C 1
ATOM 2804 O O . ASP A 1 355 ? -22.415 -9.802 1.846 1.00 70.69 355 ASP A O 1
ATOM 2808 N N . THR A 1 356 ? -20.709 -8.785 0.823 1.00 71.19 356 THR A N 1
ATOM 2809 C CA . THR A 1 356 ? -21.003 -7.441 1.354 1.00 71.19 356 THR A CA 1
ATOM 2810 C C . THR A 1 356 ? -22.087 -6.721 0.541 1.00 71.19 356 THR A C 1
ATOM 2812 O O . THR A 1 356 ? -22.159 -5.495 0.527 1.00 71.19 356 THR A O 1
ATOM 2815 N N . VAL A 1 357 ? -22.927 -7.474 -0.171 1.00 72.12 357 VAL A N 1
ATOM 2816 C CA . VAL A 1 357 ? -24.000 -6.945 -1.016 1.00 72.12 357 VAL A CA 1
ATOM 2817 C C . VAL A 1 357 ? -25.142 -6.453 -0.130 1.00 72.12 357 VAL A C 1
ATOM 2819 O O . VAL A 1 357 ? -25.711 -7.221 0.649 1.00 72.12 357 VAL A O 1
ATOM 2822 N N . GLU A 1 358 ? -25.506 -5.180 -0.270 1.00 66.19 358 GLU A N 1
ATOM 2823 C CA . GLU A 1 358 ? -26.766 -4.675 0.271 1.00 66.19 358 GLU A CA 1
ATOM 2824 C C . GLU A 1 358 ? -27.915 -5.348 -0.482 1.00 66.19 358 GLU A C 1
ATOM 2826 O O . GLU A 1 358 ? -28.071 -5.172 -1.690 1.00 66.19 358 GLU A O 1
ATOM 2831 N N . LYS A 1 359 ? -28.703 -6.158 0.227 1.00 58.12 359 LYS A N 1
ATOM 2832 C CA . LYS A 1 359 ? -29.946 -6.705 -0.318 1.00 58.12 359 LYS A CA 1
ATOM 2833 C C . LYS A 1 359 ? -30.985 -5.586 -0.319 1.00 58.12 359 LYS A C 1
ATOM 2835 O O . LYS A 1 359 ? -31.235 -5.015 0.742 1.00 58.12 359 LYS A O 1
ATOM 2840 N N . GLU A 1 360 ? -31.510 -5.270 -1.501 1.00 49.50 360 GLU A N 1
ATOM 2841 C CA . GLU A 1 360 ? -32.620 -4.322 -1.692 1.00 49.50 360 GLU A CA 1
ATOM 2842 C C . GLU A 1 360 ? -33.897 -4.762 -0.968 1.00 49.50 360 GLU A C 1
ATOM 2844 O O . GLU A 1 360 ? -34.184 -5.986 -0.944 1.00 49.50 360 GLU A O 1
#

pLDDT: mean 89.19, std 13.61, range [39.66, 98.88]

Radius of gyration: 20.08 Å; Cα contacts (8 Å, |Δi|>4): 678; chains: 1; bounding box: 58×58×51 Å

Sequence (360 aa):
MSRFAKYTHLELIQLAQKTIIPPLSSRYHKGQVGGRVCVVGGSFKFCGAPFFAANATMLYGSDLTYLVCSDKDHDLSSILKIYSPNLMVNPVLSEPHLKCESFLHNVHSVVIGPGLGRREDEVMQETNDVKFDNVIKILQYCVENKIFVVIDADGLYLLSNDNKYKSKMSDLLKNHGKYIALTPNVIELKRLQKEYPDLYTRFPGLIILEKGKNDKIISTNQSNDSTNEENPQILENTVESHCLKRCGGQGDTLTGCLATQLGWCNILLRDDENSSKNDDGDDNNNNNNNKEKHVIWPDRKRLENIAEYKVLSAYVVSTVVKLASSKAFAEKFRSMQTTDLNNKVGEAFYEIFGDTVEKE

Solvent-accessible surface area (backbone atoms only — not comparable to full-atom values): 19038 Å² total; per-residue (Å²): 116,30,82,66,65,77,50,53,73,66,55,50,52,56,48,40,55,42,54,51,52,70,64,48,49,94,88,60,57,93,48,63,56,44,13,22,33,33,33,38,21,25,34,81,89,24,63,61,36,33,47,40,16,44,50,20,18,46,44,65,51,27,62,37,40,35,37,37,21,37,56,79,30,83,60,50,50,58,54,55,41,69,77,35,83,80,50,47,67,42,54,46,38,46,44,92,78,66,61,58,65,83,77,44,72,80,39,24,12,30,34,36,9,37,30,40,57,54,74,88,81,48,95,52,60,78,59,44,51,38,30,55,52,41,51,52,49,48,53,51,53,30,50,77,68,67,20,30,35,35,34,26,66,39,37,44,42,36,49,46,71,34,88,86,45,18,63,63,46,49,53,49,33,43,78,38,8,66,38,34,34,36,51,34,38,70,68,54,44,52,43,39,41,69,68,32,79,53,54,54,63,64,22,25,31,22,35,36,40,38,49,59,86,53,33,35,38,35,37,24,30,80,58,86,59,85,84,61,88,65,70,58,27,51,39,73,43,75,69,82,51,81,40,85,69,85,38,90,38,57,62,28,32,45,52,17,31,35,27,32,48,43,9,27,43,35,47,56,54,51,48,52,57,57,55,56,62,61,72,82,65,73,98,79,71,98,67,98,66,91,69,75,85,80,63,77,72,72,89,49,52,80,72,95,48,73,62,55,54,50,51,54,36,51,50,52,36,52,50,32,46,35,46,5,36,23,54,25,28,77,76,40,45,91,72,41,45,43,67,47,28,49,73,22,33,42,58,28,42,38,74,76,64,49,82,49,56,63,80,130